Protein AF-A0A9P0G6T2-F1 (afdb_monomer_lite)

Sequence (177 aa):
MTMVDGKICNAATGTKSTSKCYICAATSKHFNKLDYKGEVNVTALVVGISVLHAKIRLFKFILHLTYKLKVKKYRGIKSKEEKDLEDQTKREIQTRLRTETGLLIDMPKSNFGNRNDGNTSRRFFENPTLAAELTGISYKLTYRLKAILEAISSGFEIDPVNYERYASETARLYVKL

Structure (mmCIF, N/CA/C/O backbone):
data_AF-A0A9P0G6T2-F1
#
_entry.id   AF-A0A9P0G6T2-F1
#
loop_
_atom_site.group_PDB
_atom_site.id
_atom_site.type_symbol
_atom_site.label_atom_id
_atom_site.label_alt_id
_atom_site.label_comp_id
_atom_site.label_asym_id
_atom_site.label_entity_id
_atom_site.label_seq_id
_atom_site.pdbx_PDB_ins_code
_atom_site.Cartn_x
_atom_site.Cartn_y
_atom_site.Cartn_z
_atom_site.occupancy
_atom_site.B_iso_or_equiv
_atom_site.auth_seq_id
_atom_site.auth_comp_id
_atom_site.auth_asym_id
_atom_site.auth_atom_id
_atom_site.pdbx_PDB_model_num
ATOM 1 N N . MET A 1 1 ? 22.622 -5.878 -7.215 1.00 52.31 1 MET A N 1
ATOM 2 C CA . MET A 1 1 ? 22.220 -6.194 -5.824 1.00 52.31 1 MET A CA 1
ATOM 3 C C . MET A 1 1 ? 20.713 -5.986 -5.731 1.00 52.31 1 MET A C 1
ATOM 5 O O . MET A 1 1 ? 20.287 -4.856 -5.573 1.00 52.31 1 MET A O 1
ATOM 9 N N . THR A 1 2 ? 19.905 -7.030 -5.917 1.00 56.22 2 THR A N 1
ATOM 10 C CA . THR A 1 2 ? 18.459 -6.905 -6.193 1.00 56.22 2 THR A CA 1
ATOM 11 C C . THR A 1 2 ? 17.608 -7.671 -5.180 1.00 56.22 2 THR A C 1
ATOM 13 O O . THR A 1 2 ? 16.824 -8.516 -5.561 1.00 56.22 2 THR A O 1
ATOM 16 N N . MET A 1 3 ? 17.772 -7.419 -3.877 1.00 64.94 3 MET A N 1
ATOM 17 C CA . MET A 1 3 ? 16.873 -7.890 -2.799 1.00 64.94 3 MET A CA 1
ATOM 18 C C . MET A 1 3 ? 17.181 -7.122 -1.508 1.00 64.94 3 MET A C 1
ATOM 20 O O . MET A 1 3 ? 17.631 -7.679 -0.510 1.00 64.94 3 MET A O 1
ATOM 24 N N . VAL A 1 4 ? 17.013 -5.803 -1.548 1.00 72.56 4 VAL A N 1
ATOM 25 C CA . VAL A 1 4 ? 17.520 -4.909 -0.501 1.00 72.56 4 VAL A CA 1
ATOM 26 C C . VAL A 1 4 ? 16.369 -4.115 0.110 1.00 72.56 4 VAL A C 1
ATOM 28 O O . VAL A 1 4 ? 1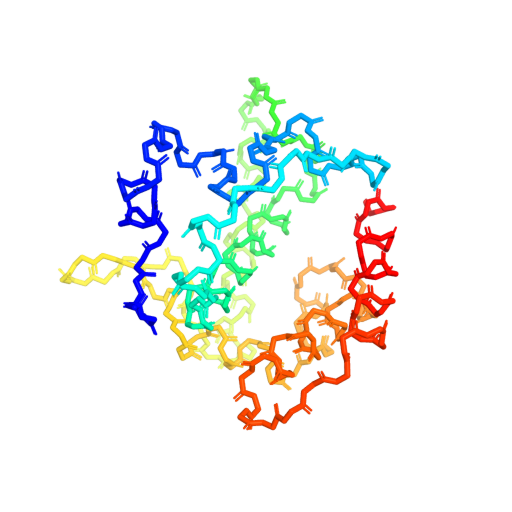5.446 -3.695 -0.592 1.00 72.56 4 VAL A O 1
ATOM 31 N N . ASP A 1 5 ? 16.362 -3.966 1.438 1.00 75.38 5 ASP A N 1
ATOM 32 C CA . ASP A 1 5 ? 15.365 -3.126 2.109 1.00 75.38 5 ASP A CA 1
ATOM 33 C C . ASP A 1 5 ? 15.577 -1.654 1.747 1.00 75.38 5 ASP A C 1
ATOM 35 O O . ASP A 1 5 ? 16.702 -1.203 1.529 1.00 75.38 5 ASP A O 1
ATOM 39 N N . GLY A 1 6 ? 14.494 -0.875 1.768 1.00 76.88 6 GLY A N 1
ATOM 40 C CA . GLY A 1 6 ? 14.536 0.555 1.480 1.00 76.88 6 GLY A CA 1
ATOM 41 C C . GLY A 1 6 ? 15.524 1.332 2.358 1.00 76.88 6 GLY A C 1
ATOM 42 O O . GLY A 1 6 ? 16.069 2.331 1.901 1.00 76.88 6 GLY A O 1
ATOM 43 N N . LYS A 1 7 ? 15.817 0.886 3.590 1.00 80.06 7 LYS A N 1
ATOM 44 C CA . LYS A 1 7 ? 16.870 1.506 4.414 1.00 80.06 7 LYS A CA 1
ATOM 45 C C . LYS A 1 7 ? 18.266 1.300 3.830 1.00 80.06 7 LYS A C 1
ATOM 47 O O . LYS A 1 7 ? 19.078 2.218 3.881 1.00 80.06 7 LYS A O 1
ATOM 52 N N . ILE A 1 8 ? 18.533 0.128 3.262 1.00 82.56 8 ILE A N 1
ATOM 53 C CA . ILE A 1 8 ? 19.810 -0.159 2.610 1.00 82.56 8 ILE A CA 1
ATOM 54 C C . ILE A 1 8 ? 19.888 0.604 1.285 1.00 82.56 8 ILE A C 1
ATOM 56 O O . ILE A 1 8 ? 20.919 1.207 1.012 1.00 82.56 8 ILE A O 1
ATOM 60 N N . CYS A 1 9 ? 18.788 0.695 0.522 1.00 83.25 9 CYS A N 1
ATOM 61 C CA . CYS A 1 9 ? 18.720 1.567 -0.659 1.00 83.25 9 CYS A CA 1
ATOM 62 C C . CYS A 1 9 ? 19.057 3.020 -0.297 1.00 83.25 9 CYS A C 1
ATOM 64 O O . CYS A 1 9 ? 19.814 3.689 -0.997 1.00 83.25 9 CYS A O 1
ATOM 66 N N . ASN A 1 10 ? 18.527 3.506 0.826 1.00 85.25 10 ASN A N 1
ATOM 67 C CA . ASN A 1 10 ? 18.797 4.854 1.306 1.00 85.25 10 ASN A CA 1
ATOM 68 C C . ASN A 1 10 ? 20.272 5.052 1.666 1.00 85.25 10 ASN A C 1
ATOM 70 O O . ASN A 1 10 ? 20.856 6.050 1.259 1.00 85.25 10 ASN A O 1
ATOM 74 N N . ALA A 1 11 ? 20.883 4.099 2.375 1.00 85.38 11 ALA A N 1
ATOM 75 C CA . ALA A 1 11 ? 22.310 4.141 2.685 1.00 85.38 11 ALA A CA 1
ATOM 76 C C . ALA A 1 11 ? 23.170 4.114 1.408 1.00 85.38 11 ALA A C 1
ATOM 78 O O . ALA A 1 11 ? 24.050 4.954 1.250 1.00 85.38 11 ALA A O 1
ATOM 79 N N . ALA A 1 12 ? 22.855 3.219 0.466 1.00 84.38 12 ALA A N 1
ATOM 80 C CA . ALA A 1 12 ? 23.578 3.061 -0.796 1.00 84.38 12 ALA A CA 1
ATOM 81 C C . ALA A 1 12 ? 23.495 4.300 -1.704 1.00 84.38 12 ALA A C 1
ATOM 83 O O . ALA A 1 12 ? 24.431 4.600 -2.434 1.00 84.38 12 ALA A O 1
ATOM 84 N N . THR A 1 13 ? 22.383 5.035 -1.648 1.00 83.62 13 THR A N 1
ATOM 85 C CA . THR A 1 13 ? 22.144 6.245 -2.459 1.00 83.62 13 THR A CA 1
ATOM 86 C C . THR A 1 13 ? 22.453 7.550 -1.720 1.00 83.62 13 THR A C 1
ATOM 88 O O . THR A 1 13 ? 22.183 8.628 -2.245 1.00 83.62 13 THR A O 1
ATOM 91 N N . GLY A 1 14 ? 22.950 7.486 -0.479 1.00 83.50 14 GLY A N 1
ATOM 92 C CA . GLY A 1 14 ? 23.169 8.669 0.362 1.00 83.50 14 GLY A CA 1
ATOM 93 C C . GLY A 1 14 ? 21.882 9.413 0.762 1.00 83.50 14 GLY A C 1
ATOM 94 O O . GLY A 1 14 ? 21.922 10.565 1.204 1.00 83.50 14 GLY A O 1
ATOM 95 N N . THR A 1 15 ? 20.714 8.779 0.628 1.00 85.75 15 THR A N 1
ATOM 96 C CA . THR A 1 15 ? 19.418 9.367 0.980 1.00 85.75 15 THR A CA 1
ATOM 97 C C . THR A 1 15 ? 19.223 9.357 2.498 1.00 85.75 15 THR A C 1
ATOM 99 O O . THR A 1 15 ? 18.821 8.361 3.090 1.00 85.75 15 THR A O 1
ATOM 102 N N . LYS A 1 16 ? 19.448 10.505 3.149 1.00 83.88 16 LYS A N 1
ATOM 103 C CA . LYS A 1 16 ? 19.387 10.635 4.622 1.00 83.88 16 LYS A CA 1
ATOM 104 C C . LYS A 1 16 ? 18.007 10.365 5.243 1.00 83.88 16 LYS A C 1
ATOM 106 O O . LYS A 1 16 ? 17.923 9.967 6.399 1.00 83.88 16 LYS A O 1
ATOM 111 N N . SER A 1 17 ? 16.914 10.612 4.515 1.00 84.00 17 SER A N 1
ATOM 112 C CA . SER A 1 17 ? 15.548 10.503 5.049 1.00 84.00 17 SER A CA 1
ATOM 113 C C . SER A 1 17 ? 14.799 9.307 4.474 1.00 84.00 17 SER A C 1
ATOM 115 O O . SER A 1 17 ? 14.663 9.175 3.263 1.00 84.00 17 SER A O 1
ATOM 117 N N . THR A 1 18 ? 14.184 8.504 5.343 1.00 82.06 18 THR A N 1
ATOM 118 C CA . THR A 1 18 ? 13.277 7.409 4.954 1.00 82.06 18 THR A CA 1
ATOM 119 C C . THR A 1 18 ? 11.944 7.880 4.372 1.00 82.06 18 THR A C 1
ATOM 121 O O . THR A 1 18 ? 11.207 7.075 3.809 1.00 82.06 18 THR A O 1
ATOM 124 N N . SER A 1 19 ? 11.635 9.175 4.492 1.00 81.31 19 SER A N 1
ATOM 125 C CA . SER A 1 19 ? 10.444 9.815 3.912 1.00 81.31 19 SER A CA 1
ATOM 126 C C . SER A 1 19 ? 10.720 10.495 2.563 1.00 81.31 19 SER A C 1
ATOM 128 O O . SER A 1 19 ? 9.840 11.173 2.023 1.00 81.31 19 SER A O 1
ATOM 130 N N . LYS A 1 20 ? 11.943 10.351 2.038 1.00 87.38 20 LYS A N 1
ATOM 131 C CA . LYS A 1 20 ? 12.365 10.811 0.715 1.00 87.38 20 LYS A CA 1
ATOM 132 C C . LYS A 1 20 ? 12.540 9.591 -0.190 1.00 87.38 20 LYS A C 1
ATOM 134 O O . LYS A 1 20 ? 13.105 8.587 0.230 1.00 87.38 20 LYS A O 1
ATOM 139 N N . CYS A 1 21 ? 12.034 9.667 -1.416 1.00 88.12 21 CYS A N 1
ATOM 140 C CA . CYS A 1 21 ? 12.246 8.629 -2.416 1.00 88.12 21 CYS A CA 1
ATOM 141 C C . CYS A 1 21 ? 13.723 8.612 -2.823 1.00 88.12 21 CYS A C 1
ATOM 143 O O . CYS A 1 21 ? 14.252 9.642 -3.238 1.00 88.12 21 CYS A O 1
ATOM 145 N N . TYR A 1 22 ? 14.375 7.455 -2.725 1.00 87.75 22 TYR A N 1
ATOM 146 C CA . TYR A 1 22 ? 15.780 7.292 -3.108 1.00 87.75 22 TYR A CA 1
ATOM 147 C C . TYR A 1 22 ? 15.999 7.258 -4.631 1.00 87.75 22 TYR A C 1
ATOM 149 O O . TYR A 1 22 ? 17.131 7.394 -5.082 1.00 87.75 22 TYR A O 1
ATOM 157 N N . ILE A 1 23 ? 14.925 7.093 -5.417 1.00 89.38 23 ILE A N 1
ATOM 158 C CA . ILE A 1 23 ? 14.974 7.079 -6.887 1.00 89.38 23 ILE A CA 1
ATOM 159 C C . ILE A 1 23 ? 14.857 8.498 -7.439 1.00 89.38 23 ILE A C 1
ATOM 161 O O . ILE A 1 23 ? 15.731 8.933 -8.169 1.00 89.38 23 ILE A O 1
ATOM 165 N N . CYS A 1 24 ? 13.794 9.228 -7.094 1.00 88.94 24 CYS A N 1
ATOM 166 C CA . CYS A 1 24 ? 13.477 10.522 -7.718 1.00 88.94 24 CYS A CA 1
ATOM 167 C C . CYS A 1 24 ? 13.595 11.724 -6.773 1.00 88.94 24 CYS A C 1
ATOM 169 O O . CYS A 1 24 ? 13.071 12.797 -7.062 1.00 88.94 24 CYS A O 1
ATOM 171 N N . ALA A 1 25 ? 14.165 11.536 -5.577 1.00 87.31 25 ALA A N 1
ATOM 172 C CA . ALA A 1 25 ? 14.284 12.558 -4.533 1.00 87.31 25 ALA A CA 1
ATOM 173 C C . ALA A 1 25 ? 12.957 13.195 -4.053 1.00 87.31 25 ALA A C 1
ATOM 175 O O . ALA A 1 25 ? 12.979 14.079 -3.188 1.00 87.31 25 ALA A O 1
ATOM 176 N N . ALA A 1 26 ? 11.806 12.724 -4.544 1.00 89.44 26 ALA A N 1
ATOM 177 C CA . ALA A 1 26 ? 10.493 13.215 -4.165 1.00 89.44 26 ALA A CA 1
ATOM 178 C C . ALA A 1 26 ? 10.247 13.035 -2.662 1.00 89.44 26 ALA A C 1
ATOM 180 O O . ALA A 1 26 ? 10.721 12.098 -2.017 1.00 89.44 26 ALA A O 1
ATOM 181 N N . THR A 1 27 ? 9.458 13.940 -2.099 1.00 89.06 27 THR A N 1
ATOM 182 C CA . THR A 1 27 ? 9.076 13.916 -0.685 1.00 89.06 27 THR A CA 1
ATOM 183 C C . THR A 1 27 ? 7.562 13.930 -0.584 1.00 89.06 27 THR A C 1
ATOM 185 O O . THR A 1 27 ? 6.864 14.206 -1.555 1.00 89.06 27 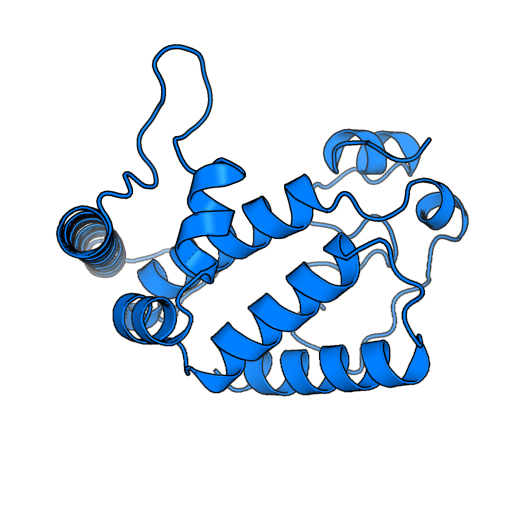THR A O 1
ATOM 188 N N . SER A 1 28 ? 7.039 13.732 0.622 1.00 85.19 28 SER A N 1
ATOM 189 C CA . SER A 1 28 ? 5.609 13.893 0.938 1.00 85.19 28 SER A CA 1
ATOM 190 C C . SER A 1 28 ? 4.910 15.147 0.374 1.00 85.19 28 SER A C 1
ATOM 192 O O . SER A 1 28 ? 3.703 15.109 0.183 1.00 85.19 28 SER A O 1
ATOM 194 N N . LYS A 1 29 ? 5.629 16.252 0.110 1.00 85.75 29 LYS A N 1
ATOM 195 C CA . LYS A 1 29 ? 5.058 17.469 -0.506 1.00 85.75 29 LYS A CA 1
ATOM 196 C C . LYS A 1 29 ? 4.792 17.312 -2.012 1.00 85.75 29 LYS A C 1
ATOM 198 O O . LYS A 1 29 ? 4.043 18.095 -2.588 1.00 85.75 29 LYS A O 1
ATOM 203 N N . HIS A 1 30 ? 5.434 16.327 -2.634 1.00 89.31 30 HIS A N 1
ATOM 204 C CA . HIS A 1 30 ? 5.418 16.062 -4.068 1.00 89.31 30 HIS A CA 1
ATOM 205 C C . HIS A 1 30 ? 4.563 14.844 -4.437 1.00 89.31 30 HIS A C 1
ATOM 207 O O . HIS A 1 30 ? 4.052 14.802 -5.542 1.00 89.31 30 HIS A O 1
ATOM 213 N N . PHE A 1 31 ? 4.357 13.877 -3.533 1.00 85.69 31 PHE A N 1
ATOM 214 C CA . PHE A 1 31 ? 3.697 12.600 -3.867 1.00 85.69 31 PHE A CA 1
ATOM 215 C C . PHE A 1 31 ? 2.263 12.723 -4.406 1.00 85.69 31 PHE A C 1
ATOM 217 O O . PHE A 1 31 ? 1.839 11.861 -5.165 1.00 85.69 31 PHE A O 1
ATOM 224 N N . ASN A 1 32 ? 1.539 13.794 -4.065 1.00 88.50 32 ASN A N 1
ATOM 225 C CA . ASN A 1 32 ? 0.192 14.044 -4.593 1.00 88.50 32 ASN A CA 1
ATOM 226 C C . ASN A 1 32 ? 0.189 14.967 -5.831 1.00 88.50 32 ASN A C 1
ATOM 228 O O . ASN A 1 32 ? -0.872 15.255 -6.375 1.00 88.50 32 ASN A O 1
ATOM 232 N N . LYS A 1 33 ? 1.357 15.452 -6.273 1.00 91.00 33 LYS A N 1
ATOM 233 C CA . LYS A 1 33 ? 1.516 16.300 -7.460 1.00 91.00 33 LYS A CA 1
ATOM 234 C C . LYS A 1 33 ? 1.932 15.424 -8.635 1.00 91.00 33 LYS A C 1
ATOM 236 O O . LYS A 1 33 ? 3.111 15.127 -8.791 1.00 91.00 33 LYS A O 1
ATOM 241 N N . LEU A 1 34 ? 0.965 15.010 -9.448 1.00 88.44 34 LEU A N 1
ATOM 242 C CA . LEU A 1 34 ? 1.211 14.065 -10.544 1.00 88.44 34 LEU A CA 1
ATOM 243 C C . LEU A 1 34 ? 2.116 14.635 -11.649 1.00 88.44 34 LEU A C 1
ATOM 245 O O . LEU A 1 34 ? 2.796 13.870 -12.323 1.00 88.44 34 LEU A O 1
ATOM 249 N N . ASP A 1 35 ? 2.182 15.961 -11.781 1.00 87.00 35 ASP A N 1
ATOM 250 C CA . ASP A 1 35 ? 3.051 16.636 -12.755 1.00 87.00 35 ASP A CA 1
ATOM 251 C C . ASP A 1 35 ? 4.501 16.785 -12.265 1.00 87.00 35 ASP A C 1
ATOM 253 O O . ASP A 1 35 ? 5.383 17.196 -13.020 1.00 87.00 35 ASP A O 1
ATOM 257 N N . TYR A 1 36 ? 4.779 16.464 -10.996 1.00 87.75 36 TYR A N 1
ATOM 258 C CA . TYR A 1 36 ? 6.128 16.554 -10.453 1.00 87.75 36 TYR A CA 1
ATOM 259 C C . TYR A 1 36 ? 7.003 15.418 -10.988 1.00 87.75 36 TYR A C 1
ATOM 261 O O . TYR A 1 36 ? 6.836 14.254 -10.622 1.00 87.75 36 TYR A O 1
ATOM 269 N N . LYS A 1 37 ? 8.003 15.781 -11.792 1.00 82.06 37 LYS A N 1
ATOM 270 C CA . LYS A 1 37 ? 9.050 14.874 -12.267 1.00 82.06 37 LYS A CA 1
ATOM 271 C C . LYS A 1 37 ? 10.357 15.207 -11.555 1.00 82.06 37 LYS A C 1
ATOM 273 O O . LYS A 1 37 ? 11.040 16.162 -11.907 1.00 82.06 37 LYS A O 1
ATOM 278 N N . GLY A 1 38 ? 10.660 14.449 -10.506 1.00 80.62 38 GLY A N 1
ATOM 279 C CA . GLY A 1 38 ? 11.956 14.533 -9.836 1.00 80.62 38 GLY A CA 1
ATOM 280 C C . GLY A 1 38 ? 13.060 13.919 -10.695 1.00 80.62 38 GLY A C 1
ATOM 281 O O . GLY A 1 38 ? 12.802 12.995 -11.467 1.00 80.62 38 GLY A O 1
ATOM 282 N N . GLU A 1 39 ? 14.284 14.416 -10.544 1.00 87.00 39 GLU A N 1
ATOM 283 C CA . GLU A 1 39 ? 15.454 13.858 -11.220 1.00 87.00 39 GLU A CA 1
ATOM 284 C C . GLU A 1 39 ? 15.705 12.419 -10.752 1.00 87.00 39 GLU A C 1
ATOM 286 O O . GLU A 1 39 ? 15.747 12.139 -9.549 1.00 87.00 39 GLU A O 1
ATOM 291 N N . VAL A 1 40 ? 15.829 11.498 -11.709 1.00 88.62 40 VAL A N 1
ATOM 292 C CA . VAL A 1 40 ? 16.020 10.074 -11.431 1.00 88.62 40 VAL A CA 1
ATOM 293 C C . VAL A 1 40 ? 17.496 9.796 -11.182 1.00 88.62 40 VAL A C 1
ATOM 295 O O . VAL A 1 40 ? 18.334 9.957 -12.065 1.00 88.62 40 VAL A O 1
ATOM 298 N N . ASN A 1 41 ? 17.812 9.293 -9.994 1.00 87.38 41 ASN A N 1
ATOM 299 C CA . ASN A 1 41 ? 19.124 8.758 -9.690 1.00 87.38 41 ASN A CA 1
ATOM 300 C C . ASN A 1 41 ? 19.301 7.399 -10.384 1.00 87.38 41 ASN A C 1
ATOM 302 O O . ASN A 1 41 ? 18.827 6.371 -9.899 1.00 87.38 41 ASN A O 1
ATOM 306 N N . VAL A 1 42 ? 20.021 7.387 -11.505 1.00 86.44 42 VAL A N 1
ATOM 307 C CA . VAL A 1 42 ? 20.270 6.181 -12.312 1.00 86.44 42 VAL A CA 1
ATOM 308 C C . VAL A 1 42 ? 20.972 5.082 -11.503 1.00 86.44 42 VAL A C 1
ATOM 310 O O . VAL A 1 42 ? 20.665 3.903 -11.668 1.00 86.44 42 VAL A O 1
ATOM 313 N N . THR A 1 43 ? 21.840 5.447 -10.552 1.00 84.12 43 THR A N 1
ATOM 314 C CA . THR A 1 43 ? 22.531 4.466 -9.691 1.00 84.12 43 THR A CA 1
ATOM 315 C C . THR A 1 43 ? 21.561 3.699 -8.787 1.00 84.12 43 THR A C 1
ATOM 317 O O . THR A 1 43 ? 21.789 2.532 -8.472 1.00 84.12 43 THR A O 1
ATOM 320 N N . ALA A 1 44 ? 20.430 4.315 -8.428 1.00 83.94 44 ALA A N 1
ATOM 321 C CA . ALA A 1 44 ? 19.393 3.687 -7.619 1.00 83.94 44 ALA A CA 1
ATOM 322 C C . ALA A 1 44 ? 18.622 2.592 -8.374 1.00 83.94 44 ALA A C 1
ATOM 324 O O . ALA A 1 44 ? 18.060 1.696 -7.740 1.00 83.94 44 ALA A O 1
ATOM 325 N N . LEU A 1 45 ? 18.595 2.638 -9.711 1.00 84.75 45 LEU A N 1
ATOM 326 C CA . LEU A 1 45 ? 17.848 1.682 -10.535 1.00 84.75 45 LEU A CA 1
ATOM 327 C C . LEU A 1 45 ? 18.443 0.267 -10.466 1.00 84.75 45 LEU A C 1
ATOM 329 O O . LEU A 1 45 ? 17.701 -0.710 -10.534 1.00 84.75 45 LEU A O 1
ATOM 333 N N . VAL A 1 46 ? 19.753 0.150 -10.219 1.00 84.12 46 VAL A N 1
ATOM 334 C CA . VAL A 1 46 ? 20.480 -1.131 -10.075 1.00 84.12 46 VAL A CA 1
ATOM 335 C C . VAL A 1 46 ? 19.973 -1.967 -8.891 1.00 84.12 46 VAL A C 1
ATOM 337 O O . VAL A 1 46 ? 20.154 -3.187 -8.848 1.00 84.12 46 VAL A O 1
ATOM 340 N N . VAL A 1 47 ? 19.335 -1.318 -7.915 1.00 79.19 47 VAL A N 1
ATOM 341 C CA . VAL A 1 47 ? 18.814 -1.971 -6.709 1.00 79.19 47 VAL A CA 1
ATOM 342 C C . VAL A 1 47 ? 17.470 -2.668 -6.969 1.00 79.19 47 VAL A C 1
ATOM 344 O O . VAL A 1 47 ? 17.115 -3.622 -6.273 1.00 79.19 47 VAL A O 1
ATOM 347 N N . GLY A 1 48 ? 16.742 -2.235 -8.003 1.00 80.38 48 GLY A N 1
ATOM 348 C CA . GLY A 1 48 ? 15.431 -2.768 -8.364 1.00 80.38 48 GLY A CA 1
ATOM 349 C C . GLY A 1 48 ? 14.335 -2.491 -7.326 1.00 80.38 48 GLY A C 1
ATOM 350 O O . GLY A 1 48 ? 14.509 -1.742 -6.360 1.00 80.38 48 GLY A O 1
ATOM 351 N N . ILE A 1 49 ? 13.166 -3.102 -7.540 1.00 82.12 49 ILE A N 1
ATOM 352 C CA . ILE A 1 49 ? 12.005 -2.999 -6.646 1.00 82.12 49 ILE A CA 1
ATOM 353 C C . ILE A 1 49 ? 11.922 -4.258 -5.781 1.00 82.12 49 ILE A C 1
ATOM 355 O O . ILE A 1 49 ? 11.789 -5.371 -6.283 1.00 82.12 49 ILE A O 1
ATOM 359 N N . SER A 1 50 ? 11.916 -4.087 -4.458 1.00 86.12 50 SER A N 1
ATOM 360 C CA . SER A 1 50 ? 11.613 -5.188 -3.542 1.00 86.12 50 SER A CA 1
ATOM 361 C C . SER A 1 50 ? 10.105 -5.457 -3.519 1.00 86.12 50 SER A C 1
ATOM 363 O O . SER A 1 50 ? 9.349 -4.758 -2.841 1.00 86.12 50 SER A O 1
ATOM 365 N N . VAL A 1 51 ? 9.667 -6.497 -4.236 1.00 86.12 51 VAL A N 1
ATOM 366 C CA . VAL A 1 51 ? 8.255 -6.919 -4.321 1.00 86.12 51 VAL A CA 1
ATOM 367 C C . VAL A 1 51 ? 7.655 -7.174 -2.935 1.00 86.12 51 VAL A C 1
ATOM 369 O O . VAL A 1 51 ? 6.543 -6.731 -2.646 1.00 86.12 51 VAL A O 1
ATOM 372 N N . LEU A 1 52 ? 8.402 -7.839 -2.047 1.00 85.62 52 LEU A N 1
ATOM 373 C CA . LEU A 1 52 ? 7.965 -8.110 -0.675 1.00 85.62 52 LEU A CA 1
ATOM 374 C C . LEU A 1 52 ? 7.669 -6.811 0.084 1.00 85.62 52 LEU A C 1
ATOM 376 O O . LEU A 1 52 ? 6.589 -6.650 0.660 1.00 85.62 52 LEU A O 1
ATOM 380 N N . HIS A 1 53 ? 8.608 -5.861 0.063 1.00 84.00 53 HIS A N 1
ATOM 381 C CA . HIS A 1 53 ? 8.424 -4.588 0.747 1.00 84.00 53 HIS A CA 1
ATOM 382 C C . HIS A 1 53 ? 7.351 -3.725 0.084 1.00 84.00 53 HIS A C 1
ATOM 384 O O . HIS A 1 53 ? 6.636 -3.034 0.806 1.00 84.00 53 HIS A O 1
ATOM 390 N N . ALA A 1 54 ? 7.185 -3.786 -1.240 1.00 88.25 54 ALA A N 1
ATOM 391 C CA . ALA A 1 54 ? 6.104 -3.096 -1.940 1.00 88.25 54 ALA A CA 1
ATOM 392 C C . ALA A 1 54 ? 4.729 -3.568 -1.435 1.00 88.25 54 ALA A C 1
ATOM 394 O O . ALA A 1 54 ? 3.916 -2.743 -1.017 1.00 88.25 54 ALA A O 1
ATOM 395 N N . LYS A 1 55 ? 4.508 -4.890 -1.359 1.00 88.75 55 LYS A N 1
ATOM 396 C CA . LYS A 1 55 ? 3.258 -5.487 -0.850 1.00 88.75 55 LYS A CA 1
ATOM 397 C C . LYS A 1 55 ? 2.986 -5.107 0.610 1.00 88.75 55 LYS A C 1
ATOM 399 O O . LYS A 1 55 ? 1.902 -4.621 0.941 1.00 88.75 55 LYS A O 1
ATOM 404 N N . ILE A 1 56 ? 3.984 -5.257 1.486 1.00 88.94 56 ILE A N 1
ATOM 405 C CA . ILE A 1 56 ? 3.848 -4.939 2.918 1.00 88.94 56 ILE A CA 1
ATOM 406 C C . ILE A 1 56 ? 3.603 -3.441 3.139 1.00 88.94 56 ILE A C 1
ATOM 408 O O . ILE A 1 56 ? 2.749 -3.067 3.945 1.00 88.94 56 ILE A O 1
ATOM 412 N N . ARG A 1 57 ? 4.345 -2.566 2.447 1.00 89.06 57 ARG A N 1
ATOM 413 C CA . ARG A 1 57 ? 4.207 -1.111 2.607 1.00 89.06 57 ARG A CA 1
ATOM 414 C C . ARG A 1 57 ? 2.876 -0.612 2.065 1.00 89.06 57 ARG A C 1
ATOM 416 O O . ARG A 1 57 ? 2.265 0.217 2.731 1.00 89.06 57 ARG A O 1
ATOM 423 N N . LEU A 1 58 ? 2.407 -1.137 0.932 1.00 90.56 58 LEU A N 1
ATOM 424 C CA . LEU A 1 58 ? 1.097 -0.776 0.396 1.00 90.56 58 LEU A CA 1
ATOM 425 C C . LEU A 1 58 ? -0.031 -1.210 1.334 1.00 90.56 58 LEU A C 1
ATOM 427 O O . LEU A 1 58 ? -0.927 -0.425 1.621 1.00 90.56 58 LEU A O 1
ATOM 431 N N . PHE A 1 59 ? 0.052 -2.426 1.875 1.00 91.00 59 PHE A N 1
ATOM 432 C CA . PHE A 1 59 ? -0.913 -2.909 2.858 1.00 91.00 59 PHE A CA 1
ATOM 433 C C . PHE A 1 59 ? -0.961 -2.016 4.108 1.00 91.00 59 PHE A C 1
ATOM 435 O O . PHE A 1 59 ? -2.026 -1.541 4.497 1.00 91.00 59 PHE A O 1
ATOM 442 N N . LYS A 1 60 ? 0.202 -1.705 4.697 1.00 90.75 60 LYS A N 1
ATOM 443 C CA . LYS A 1 60 ? 0.298 -0.781 5.842 1.00 90.75 60 LYS A CA 1
ATOM 444 C C . LYS A 1 60 ? -0.243 0.609 5.510 1.00 90.75 60 LYS A C 1
ATOM 446 O O . LYS A 1 60 ? -0.894 1.228 6.345 1.00 90.75 60 LYS A O 1
ATOM 451 N N . PHE A 1 61 ? 0.035 1.097 4.305 1.00 90.31 61 PHE A N 1
ATOM 452 C CA . PHE A 1 61 ? -0.462 2.381 3.834 1.00 90.31 61 PHE A CA 1
ATOM 453 C C . PHE A 1 61 ? -1.994 2.407 3.773 1.00 90.31 61 PHE A C 1
ATOM 455 O O . PHE A 1 61 ? -2.589 3.328 4.325 1.00 90.31 61 PHE A O 1
ATOM 462 N N . ILE A 1 62 ? -2.619 1.387 3.180 1.00 91.06 62 ILE A N 1
ATOM 463 C CA . ILE A 1 62 ? -4.080 1.268 3.095 1.00 91.06 62 ILE A CA 1
ATOM 464 C C . ILE A 1 62 ? -4.714 1.248 4.487 1.00 91.06 62 ILE A C 1
ATOM 466 O O . ILE A 1 62 ? -5.623 2.029 4.742 1.00 91.06 62 ILE A O 1
ATOM 470 N N . LEU A 1 63 ? -4.188 0.440 5.414 1.00 90.81 63 LEU A N 1
ATOM 471 C CA . LEU A 1 63 ? -4.686 0.407 6.793 1.00 90.81 63 LEU A CA 1
ATOM 472 C C . LEU A 1 63 ? -4.617 1.790 7.453 1.00 90.81 63 LEU A C 1
ATOM 474 O O . LEU A 1 63 ? -5.603 2.286 7.991 1.00 90.81 63 LEU A O 1
ATOM 478 N N . HIS A 1 64 ? -3.464 2.455 7.356 1.00 89.12 64 HIS A N 1
ATOM 479 C CA . HIS A 1 64 ? -3.284 3.791 7.921 1.00 89.12 64 HIS A CA 1
ATOM 480 C C . HIS A 1 64 ? -4.159 4.856 7.256 1.00 89.12 64 HIS A C 1
ATOM 482 O O . HIS A 1 64 ? -4.502 5.838 7.916 1.00 89.12 64 HIS A O 1
ATOM 488 N N . LEU A 1 65 ? -4.470 4.704 5.967 1.00 89.44 65 LEU A N 1
ATOM 489 C CA . LEU A 1 65 ? -5.409 5.567 5.263 1.00 89.44 65 LEU A CA 1
ATOM 490 C C . LEU A 1 65 ? -6.812 5.357 5.833 1.00 89.44 65 LEU A C 1
ATOM 492 O O . LEU A 1 65 ? -7.409 6.323 6.296 1.00 89.44 65 LEU A O 1
ATOM 496 N N . THR A 1 66 ? -7.278 4.107 5.900 1.00 89.81 66 THR A N 1
ATOM 497 C CA . THR A 1 66 ? -8.591 3.731 6.441 1.00 89.81 66 THR A CA 1
ATOM 498 C C . THR A 1 66 ? -8.821 4.267 7.847 1.00 89.81 66 THR A C 1
ATOM 500 O O . THR A 1 66 ? -9.850 4.892 8.095 1.00 89.81 66 THR A O 1
ATOM 503 N N . TYR A 1 67 ? -7.853 4.116 8.757 1.00 90.38 67 TYR A N 1
ATOM 504 C CA . TYR A 1 67 ? -7.994 4.616 10.132 1.00 90.38 67 TYR A CA 1
ATOM 505 C C . TYR A 1 67 ? -8.198 6.137 10.188 1.00 90.38 67 TYR A C 1
ATOM 507 O O . TYR A 1 67 ? -8.835 6.657 11.100 1.00 90.38 67 TYR A O 1
ATOM 515 N N . LYS A 1 68 ? -7.680 6.857 9.188 1.00 88.81 68 LYS A N 1
ATOM 516 C CA . LYS A 1 68 ? -7.727 8.320 9.101 1.00 88.81 68 LYS A CA 1
ATOM 517 C C . LYS A 1 68 ? -8.827 8.839 8.182 1.00 88.81 68 LYS A C 1
ATOM 519 O O . LYS A 1 68 ? -9.012 10.053 8.147 1.00 88.81 68 LYS A O 1
ATOM 524 N N . LEU A 1 69 ? -9.569 7.981 7.474 1.00 84.44 69 LEU A N 1
ATOM 525 C CA . LEU A 1 69 ? -10.613 8.417 6.536 1.00 84.44 69 LEU A CA 1
ATOM 526 C C . LEU A 1 69 ? -11.692 9.257 7.227 1.00 84.44 69 LEU A C 1
ATOM 528 O O . LEU A 1 69 ? -12.121 10.263 6.669 1.00 84.44 69 LEU A O 1
ATOM 532 N N . LYS A 1 70 ? -12.085 8.894 8.458 1.00 83.38 70 LYS A N 1
ATOM 533 C CA . LYS A 1 70 ? -13.077 9.658 9.236 1.00 83.38 70 LYS A CA 1
ATOM 534 C C . LYS A 1 70 ? -12.527 11.007 9.732 1.00 83.38 70 LYS A C 1
ATOM 536 O O . LYS A 1 70 ? -13.273 11.973 9.812 1.00 83.38 70 LYS A O 1
ATOM 541 N N . VAL A 1 71 ? -11.223 11.092 10.009 1.00 84.62 71 VAL A N 1
ATOM 542 C CA . VAL A 1 71 ? -10.554 12.303 10.530 1.00 84.62 71 VAL A CA 1
ATOM 543 C C . VAL A 1 71 ? -10.143 13.267 9.406 1.00 84.62 71 VAL A C 1
ATOM 545 O O . VAL A 1 71 ? -10.051 14.472 9.619 1.00 84.62 71 VAL A O 1
ATOM 548 N N . LYS A 1 72 ? -9.849 12.751 8.203 1.00 81.88 72 LYS A N 1
ATOM 549 C CA . LYS A 1 72 ? -9.380 13.502 7.017 1.00 81.88 72 LYS A CA 1
ATOM 550 C C . LYS A 1 72 ? -8.143 14.389 7.254 1.00 81.88 72 LYS A C 1
ATOM 552 O O . LYS A 1 72 ? -7.847 15.277 6.458 1.00 81.88 72 LYS A O 1
ATOM 557 N N . LYS A 1 73 ? -7.364 14.122 8.312 1.00 77.75 73 LYS A N 1
ATOM 558 C CA . LYS A 1 73 ? -6.100 14.815 8.620 1.00 77.75 73 LYS A CA 1
ATOM 559 C C . LYS A 1 73 ? -4.917 13.853 8.607 1.00 77.75 73 LYS A C 1
ATOM 561 O O . LYS A 1 73 ? -4.814 12.935 9.424 1.00 77.75 73 LYS A O 1
ATOM 566 N N . TYR A 1 74 ? -3.980 14.110 7.695 1.00 67.44 74 TYR A N 1
ATOM 567 C CA . TYR A 1 74 ? -2.716 13.374 7.606 1.00 67.44 74 TYR A CA 1
ATOM 568 C C . TYR A 1 74 ? -1.593 14.017 8.438 1.00 67.44 74 TYR A C 1
ATOM 570 O O . TYR A 1 74 ? -0.830 13.307 9.092 1.00 67.44 74 TYR A O 1
ATOM 578 N N . ARG A 1 75 ? -1.499 15.357 8.435 1.00 61.84 75 ARG A N 1
ATOM 579 C CA . ARG A 1 75 ? -0.509 16.160 9.176 1.00 61.84 75 ARG A CA 1
ATOM 580 C C . ARG A 1 75 ? -1.205 17.241 9.992 1.00 61.84 75 ARG A C 1
ATOM 582 O O . ARG A 1 75 ? -2.088 17.909 9.470 1.00 61.84 75 ARG A O 1
ATOM 589 N N . GLY A 1 76 ? -0.774 17.418 11.237 1.00 65.94 76 GLY A N 1
ATOM 590 C CA . GLY A 1 76 ? -1.304 18.424 12.157 1.00 65.94 76 GLY A CA 1
ATOM 591 C C . GLY A 1 76 ? -1.448 17.879 13.573 1.00 65.94 76 GLY A C 1
ATOM 592 O O . GLY A 1 76 ? -1.424 16.664 13.784 1.00 65.94 76 GLY A O 1
ATOM 593 N N . ILE A 1 77 ? -1.583 18.784 14.541 1.00 73.94 77 ILE A N 1
ATOM 594 C CA . ILE A 1 77 ? -1.969 18.425 15.906 1.00 73.94 77 ILE A CA 1
ATOM 595 C C . ILE A 1 77 ? -3.417 17.942 15.838 1.00 73.94 77 ILE A C 1
ATOM 597 O O . ILE A 1 77 ? -4.302 18.692 15.431 1.00 73.94 77 ILE A O 1
ATOM 601 N N . LYS A 1 78 ? -3.630 16.672 16.179 1.00 80.50 78 LYS A N 1
ATOM 602 C CA . LYS A 1 78 ? -4.967 16.094 16.307 1.00 80.50 78 LYS A CA 1
ATOM 603 C C . LYS A 1 78 ? -5.538 16.446 17.670 1.00 80.50 78 LYS A C 1
ATOM 605 O O . LYS A 1 78 ? -4.805 16.349 18.664 1.00 80.50 78 LYS A O 1
ATOM 610 N N . SER A 1 79 ? -6.816 16.809 17.712 1.00 87.06 79 SER A N 1
ATOM 611 C CA . SER A 1 79 ? -7.539 16.936 18.977 1.00 87.06 79 SER A CA 1
ATOM 612 C C . SER A 1 79 ? -7.627 15.575 19.678 1.00 87.06 79 SER A C 1
ATOM 614 O O . SER A 1 79 ? -7.276 14.535 19.107 1.00 87.06 79 SER A O 1
ATOM 616 N N . LYS A 1 80 ? -8.053 15.566 20.942 1.00 90.12 80 LYS A N 1
ATOM 617 C CA . LYS A 1 80 ? -8.233 14.310 21.675 1.00 90.12 80 LYS A CA 1
ATOM 618 C C . LYS A 1 80 ? -9.323 13.458 21.018 1.00 90.12 80 LYS A C 1
ATOM 620 O O . LYS A 1 80 ? -9.091 12.285 20.758 1.00 90.12 80 LYS A O 1
ATOM 625 N N . GLU A 1 81 ? -10.422 14.089 20.618 1.00 89.50 81 GLU A N 1
ATOM 626 C CA . GLU A 1 81 ? -11.552 13.449 19.939 1.00 89.50 81 GLU A CA 1
ATOM 627 C C . GLU A 1 81 ? -11.131 12.829 18.598 1.00 89.50 81 GLU A C 1
ATOM 629 O O . GLU A 1 81 ? -11.530 11.717 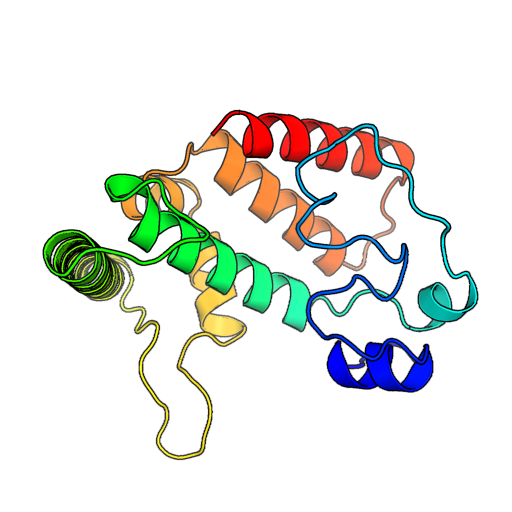18.269 1.00 89.50 81 GLU A O 1
ATOM 634 N N . GLU A 1 82 ? -10.278 13.512 17.829 1.00 89.56 82 GLU A N 1
ATOM 635 C CA . GLU A 1 82 ? -9.770 12.996 16.552 1.00 89.56 82 GLU A CA 1
ATOM 636 C C . GLU A 1 82 ? -8.867 11.770 16.726 1.00 89.56 82 GLU A C 1
ATOM 638 O O . GLU A 1 82 ? -8.881 10.869 15.884 1.00 89.56 82 GLU A O 1
ATOM 643 N N . LYS A 1 83 ? -8.071 11.730 17.803 1.00 88.06 83 LYS A N 1
ATOM 644 C CA . LYS A 1 83 ? -7.245 10.561 18.140 1.00 88.06 83 LYS A CA 1
ATOM 645 C C . LYS A 1 83 ? -8.115 9.395 18.592 1.00 88.06 83 LYS A C 1
ATOM 647 O O . LYS A 1 83 ? -7.934 8.289 18.093 1.00 88.06 83 LYS A O 1
ATOM 652 N N . ASP A 1 84 ? -9.084 9.664 19.462 1.00 91.00 84 ASP A N 1
ATOM 653 C CA . ASP A 1 84 ? -10.014 8.652 19.960 1.00 91.00 84 ASP A CA 1
ATOM 654 C C . ASP A 1 84 ? -10.835 8.050 18.801 1.00 91.00 84 ASP A C 1
ATOM 656 O O . ASP A 1 84 ? -11.013 6.833 18.731 1.00 91.00 84 ASP A O 1
ATOM 660 N N . LEU A 1 85 ? -11.245 8.869 17.824 1.00 90.75 85 LEU A N 1
ATOM 661 C CA . LEU A 1 85 ? -11.952 8.417 16.621 1.00 90.75 85 LEU A CA 1
ATOM 662 C C . LEU A 1 85 ? -11.078 7.545 15.701 1.00 90.75 85 LEU A C 1
ATOM 664 O O . LEU A 1 85 ? -11.562 6.552 15.144 1.00 90.75 85 LEU A O 1
ATOM 668 N N . GLU A 1 86 ? -9.799 7.891 15.525 1.00 90.81 86 GLU A N 1
ATOM 669 C CA . GLU A 1 86 ? -8.837 7.067 14.776 1.00 90.81 86 GLU A CA 1
ATOM 670 C C . GLU A 1 86 ? -8.607 5.719 15.471 1.00 90.81 86 GLU A C 1
ATOM 672 O O . GLU A 1 86 ? -8.648 4.678 14.813 1.00 90.81 86 GLU A O 1
ATOM 677 N N . ASP A 1 87 ? -8.433 5.717 16.795 1.00 90.88 87 ASP A N 1
ATOM 678 C CA . ASP A 1 87 ? -8.229 4.500 17.582 1.00 90.88 87 ASP A CA 1
ATOM 679 C C . ASP A 1 87 ? -9.478 3.609 17.601 1.00 90.88 87 ASP A C 1
ATOM 681 O O . ASP A 1 87 ? -9.367 2.384 17.481 1.00 90.88 87 ASP A O 1
ATOM 685 N N . GLN A 1 88 ? -10.672 4.200 17.687 1.00 92.75 88 GLN A N 1
ATOM 686 C CA . GLN A 1 88 ? -11.934 3.472 17.571 1.00 92.75 88 GLN A CA 1
ATOM 687 C C . GLN A 1 88 ? -12.072 2.836 16.184 1.00 92.75 88 GLN A C 1
ATOM 689 O O . GLN A 1 88 ? -12.346 1.640 16.083 1.00 92.75 88 GLN A O 1
ATOM 694 N N . THR A 1 89 ? -11.810 3.602 15.120 1.00 91.50 89 THR A N 1
ATOM 695 C CA . THR A 1 89 ? -11.858 3.101 13.737 1.00 91.50 89 THR A CA 1
ATOM 696 C C . THR A 1 89 ? -10.841 1.983 13.531 1.00 91.50 89 THR A C 1
ATOM 698 O O . THR A 1 89 ? -11.151 0.956 12.933 1.00 91.50 89 THR A O 1
ATOM 701 N N . LYS A 1 90 ? -9.631 2.123 14.078 1.00 92.06 90 LYS A N 1
ATOM 702 C CA . LYS A 1 90 ? -8.617 1.069 14.034 1.00 92.06 90 LYS A CA 1
ATOM 703 C C . LYS A 1 90 ? -9.112 -0.217 14.696 1.00 92.06 90 LYS A C 1
ATOM 705 O O . LYS A 1 90 ? -9.008 -1.278 14.086 1.00 92.06 90 LYS A O 1
ATOM 710 N N . ARG A 1 91 ? -9.676 -0.144 15.907 1.00 92.31 91 ARG A N 1
ATOM 711 C CA . ARG A 1 91 ? -10.208 -1.320 16.625 1.00 92.31 91 ARG A CA 1
ATOM 712 C C . ARG A 1 91 ? -11.364 -1.981 15.877 1.00 92.31 91 ARG A C 1
ATOM 714 O O . ARG A 1 91 ? -11.417 -3.209 15.810 1.00 92.31 91 ARG A O 1
ATOM 721 N N . GLU A 1 92 ? -12.254 -1.181 15.296 1.00 92.69 92 GLU A N 1
ATOM 722 C CA . GLU A 1 92 ? -13.370 -1.645 14.468 1.00 92.69 92 GLU A CA 1
ATOM 723 C C . GLU A 1 92 ? -12.853 -2.460 13.272 1.00 92.69 92 GLU A C 1
ATOM 725 O O . GLU A 1 92 ? -13.209 -3.627 13.109 1.00 92.69 92 GLU A O 1
ATOM 730 N N . ILE A 1 93 ? -11.920 -1.895 12.501 1.00 91.25 93 ILE A N 1
ATOM 731 C CA . ILE A 1 93 ? -11.327 -2.552 11.329 1.00 91.25 93 ILE A CA 1
ATOM 732 C C . ILE A 1 93 ? -10.531 -3.804 11.705 1.00 91.25 93 ILE A C 1
ATOM 734 O O . ILE A 1 93 ? -10.655 -4.830 11.038 1.00 91.25 93 ILE A O 1
ATOM 738 N N . GLN A 1 94 ? -9.743 -3.761 12.784 1.00 91.00 94 GLN A N 1
ATOM 739 C CA . GLN A 1 94 ? -9.022 -4.936 13.286 1.00 91.00 94 GLN A CA 1
ATOM 740 C C . GLN A 1 94 ? -9.980 -6.073 13.665 1.00 91.00 94 GLN A C 1
ATOM 742 O O . GLN A 1 94 ? -9.697 -7.237 13.378 1.00 91.00 94 GLN A O 1
ATOM 747 N N . THR A 1 95 ? -11.110 -5.736 14.291 1.00 92.31 95 THR A N 1
ATOM 748 C CA . THR A 1 95 ? -12.132 -6.710 14.691 1.00 92.31 95 THR A CA 1
ATOM 749 C C . THR A 1 95 ? -12.805 -7.313 13.467 1.00 92.31 95 THR A C 1
ATOM 751 O O . THR A 1 95 ? -12.853 -8.535 13.35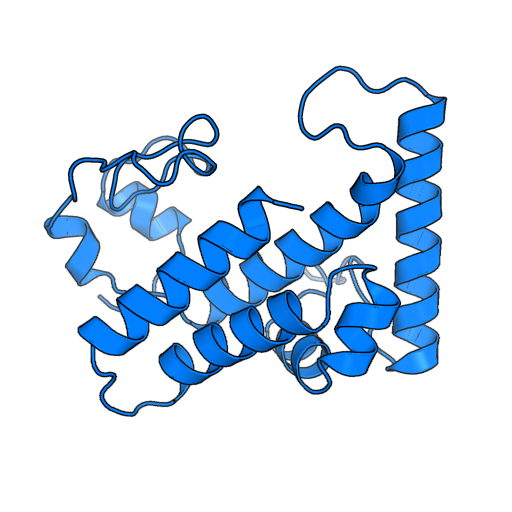0 1.00 92.31 95 THR A O 1
ATOM 754 N N . ARG A 1 96 ? -13.242 -6.482 12.513 1.00 91.88 96 ARG A N 1
ATOM 755 C CA . ARG A 1 96 ? -13.864 -6.954 11.269 1.00 91.88 96 ARG A CA 1
ATOM 756 C C . ARG A 1 96 ? -12.930 -7.841 10.453 1.00 91.88 96 ARG A C 1
ATOM 758 O O . ARG A 1 96 ? -13.316 -8.941 10.079 1.00 91.88 96 ARG A O 1
ATOM 765 N N . LEU A 1 97 ? -11.671 -7.436 10.265 1.00 89.06 97 LEU A N 1
ATOM 766 C CA . LEU A 1 97 ? -10.674 -8.258 9.569 1.00 89.06 97 LEU A CA 1
ATOM 767 C C . LEU A 1 97 ? -10.473 -9.613 10.249 1.00 89.06 97 LEU A C 1
ATOM 769 O O . LEU A 1 97 ? -10.417 -10.639 9.568 1.00 89.06 97 LEU A O 1
ATOM 773 N N . ARG A 1 98 ? -10.409 -9.642 11.582 1.00 90.75 98 ARG A N 1
ATOM 774 C CA . ARG A 1 98 ? -10.295 -10.895 12.330 1.00 90.75 98 ARG A CA 1
ATOM 775 C C . ARG A 1 98 ? -11.521 -11.786 12.139 1.00 90.75 98 ARG A C 1
ATOM 777 O O . ARG A 1 98 ? -11.340 -12.979 11.923 1.00 90.75 98 ARG A O 1
ATOM 784 N N . THR A 1 99 ? -12.729 -11.237 12.217 1.00 91.12 99 THR A N 1
ATOM 785 C CA . THR A 1 99 ? -13.973 -12.013 12.112 1.00 91.12 99 THR A CA 1
ATOM 786 C C . THR A 1 99 ? -14.220 -12.515 10.690 1.00 91.12 99 THR A C 1
ATOM 788 O O . THR A 1 99 ? -14.541 -13.682 10.506 1.00 91.12 99 THR A O 1
ATOM 791 N N . GLU A 1 100 ? -14.026 -11.663 9.683 1.00 88.50 100 GLU A N 1
ATOM 792 C CA . GLU A 1 100 ? -14.377 -11.964 8.289 1.00 88.50 100 GLU A CA 1
ATOM 793 C C . GLU A 1 100 ? -13.280 -12.760 7.556 1.00 88.50 100 GLU A C 1
ATOM 795 O O . GLU A 1 100 ? -13.574 -13.525 6.643 1.00 88.50 100 GLU A O 1
ATOM 800 N N . THR A 1 101 ? -12.004 -12.615 7.945 1.00 86.56 101 THR A N 1
ATOM 801 C CA . THR A 1 101 ? -10.871 -13.257 7.235 1.00 86.56 101 THR A CA 1
ATOM 802 C C . THR A 1 101 ? -9.960 -14.109 8.123 1.00 86.56 101 THR A C 1
ATOM 804 O O . THR A 1 101 ? -9.059 -14.798 7.626 1.00 86.56 101 THR A O 1
ATOM 807 N N . GLY A 1 102 ? -10.132 -14.049 9.446 1.00 87.56 102 GLY A N 1
ATOM 808 C CA . GLY A 1 102 ? -9.206 -14.651 10.410 1.00 87.56 102 GLY A CA 1
ATOM 809 C C . GLY A 1 102 ? -7.861 -13.923 10.518 1.00 87.56 102 GLY A C 1
ATOM 810 O O . GLY A 1 102 ? -6.958 -14.409 11.202 1.00 87.56 102 GLY A O 1
ATOM 811 N N . LEU A 1 103 ? -7.678 -12.786 9.833 1.00 88.06 103 LEU A N 1
ATOM 812 C CA . LEU A 1 103 ? -6.409 -12.064 9.818 1.00 88.06 103 LEU A CA 1
ATOM 813 C C . LEU A 1 103 ? -6.245 -11.200 11.065 1.00 88.06 103 LEU A C 1
ATOM 815 O O . LEU A 1 103 ? -7.115 -10.427 11.455 1.00 88.06 103 LEU A O 1
ATOM 819 N N . LEU A 1 104 ? -5.067 -11.304 11.666 1.00 86.25 104 LEU A N 1
ATOM 820 C CA . LEU A 1 104 ? -4.673 -10.525 12.826 1.00 86.25 104 LEU A CA 1
ATOM 821 C C . LEU A 1 104 ? -3.713 -9.425 12.379 1.00 86.25 104 LEU A C 1
ATOM 823 O O . LEU A 1 104 ? -2.575 -9.713 12.019 1.00 86.25 104 LEU A O 1
ATOM 827 N N . ILE A 1 105 ? -4.161 -8.174 12.421 1.00 85.56 105 ILE A N 1
ATOM 828 C CA . ILE A 1 105 ? -3.424 -7.020 11.891 1.00 85.56 105 ILE A CA 1
ATOM 829 C C . ILE A 1 105 ? -2.985 -6.057 13.000 1.00 85.56 105 ILE A C 1
ATOM 831 O O . ILE A 1 105 ? -3.645 -5.924 14.028 1.00 85.56 105 ILE A O 1
ATOM 835 N N . ASP A 1 106 ? -1.849 -5.388 12.801 1.00 82.06 106 ASP A N 1
ATOM 836 C CA . ASP A 1 106 ? -1.254 -4.407 13.723 1.00 82.06 106 ASP A CA 1
ATOM 837 C C . ASP A 1 106 ? -1.010 -4.912 15.156 1.00 82.06 106 ASP A C 1
ATOM 839 O O . ASP A 1 106 ? -0.825 -4.120 16.078 1.00 82.06 106 ASP A O 1
ATOM 843 N N . MET A 1 107 ? -0.941 -6.232 15.345 1.00 80.44 107 MET A N 1
ATOM 844 C CA . MET A 1 107 ? -0.569 -6.826 16.626 1.00 80.44 107 MET A CA 1
ATOM 845 C C . MET A 1 107 ? 0.941 -7.072 16.711 1.00 80.44 107 MET A C 1
ATOM 847 O O . MET A 1 107 ? 1.530 -7.552 15.731 1.00 80.44 107 MET A O 1
ATOM 851 N N . PRO A 1 108 ? 1.574 -6.771 17.860 1.00 75.75 108 PRO A N 1
ATOM 852 C CA . PRO A 1 108 ? 2.980 -7.079 18.080 1.00 75.75 108 PRO A CA 1
ATOM 853 C C . PRO A 1 108 ? 3.202 -8.597 18.048 1.00 75.75 108 PRO A C 1
ATOM 855 O O . PRO A 1 108 ? 2.355 -9.376 18.495 1.00 75.75 108 PRO A O 1
ATOM 858 N N . LYS A 1 109 ? 4.335 -9.021 17.486 1.00 75.19 109 LYS A N 1
ATOM 859 C CA . LYS A 1 109 ? 4.835 -10.396 17.621 1.00 75.19 109 LYS A CA 1
ATOM 860 C C . LYS A 1 109 ? 5.792 -10.463 18.814 1.00 75.19 109 LYS A C 1
ATOM 862 O O . LYS A 1 109 ? 6.450 -9.474 19.124 1.00 75.19 109 LYS A O 1
ATOM 867 N N . SER A 1 110 ? 5.892 -11.631 19.448 1.00 69.31 110 SER A N 1
ATOM 868 C CA . SER A 1 110 ? 6.770 -11.863 20.607 1.00 69.31 110 SER A CA 1
ATOM 869 C C . SER A 1 110 ? 8.250 -11.577 20.322 1.00 69.31 110 SER A C 1
ATOM 871 O O . SER A 1 110 ? 8.956 -11.131 21.216 1.00 69.31 110 SER A O 1
ATOM 873 N N . ASN A 1 111 ? 8.700 -11.741 19.071 1.00 60.66 111 ASN A N 1
ATOM 874 C CA . ASN A 1 111 ? 10.111 -11.636 18.676 1.00 60.66 111 ASN A CA 1
ATOM 875 C C . ASN A 1 111 ? 10.382 -10.486 17.688 1.00 60.66 111 ASN A C 1
ATOM 877 O O . ASN A 1 111 ? 11.057 -10.683 16.682 1.00 60.66 111 ASN A O 1
ATOM 881 N N . PHE A 1 112 ? 9.872 -9.285 17.991 1.00 57.59 112 PHE A N 1
ATOM 882 C CA . PHE A 1 112 ? 10.013 -8.062 17.183 1.00 57.59 112 PHE A CA 1
ATOM 883 C C . PHE A 1 112 ? 9.151 -8.040 15.901 1.00 57.59 112 PHE A C 1
ATOM 885 O O . PHE A 1 112 ? 8.860 -9.055 15.269 1.00 57.59 112 PHE A O 1
ATOM 892 N N . GLY A 1 113 ? 8.709 -6.842 15.508 1.00 61.72 113 GLY A N 1
ATOM 893 C CA . GLY A 1 113 ? 7.826 -6.634 14.357 1.00 61.72 113 GLY A CA 1
ATOM 894 C C . GLY A 1 113 ? 6.332 -6.792 14.665 1.00 61.72 113 GLY A C 1
ATOM 895 O O . GLY A 1 113 ? 5.907 -6.985 15.804 1.00 61.72 113 GLY A O 1
ATOM 896 N N . ASN A 1 114 ? 5.510 -6.660 13.624 1.00 73.62 114 ASN A N 1
ATOM 897 C CA . ASN A 1 114 ? 4.059 -6.783 13.718 1.00 73.62 114 ASN A CA 1
ATOM 898 C C . ASN A 1 114 ? 3.537 -7.889 12.794 1.00 73.62 114 ASN A C 1
ATOM 900 O O . ASN A 1 114 ? 4.254 -8.389 11.927 1.00 73.62 114 ASN A O 1
ATOM 904 N N . ARG A 1 115 ? 2.277 -8.290 12.976 1.00 78.44 115 ARG A N 1
ATOM 905 C CA . ARG A 1 115 ? 1.622 -9.301 12.129 1.00 78.44 115 ARG A CA 1
ATOM 906 C C . ARG A 1 115 ? 1.351 -8.854 10.688 1.00 78.44 115 ARG A C 1
ATOM 908 O O . ARG A 1 115 ? 0.896 -9.661 9.895 1.00 78.44 115 ARG A O 1
ATOM 915 N N . ASN A 1 116 ? 1.711 -7.630 10.300 1.00 79.69 116 ASN A N 1
ATOM 916 C CA . ASN A 1 116 ? 1.567 -7.148 8.921 1.00 79.69 116 ASN A CA 1
ATOM 917 C C . ASN A 1 116 ? 2.755 -7.616 8.068 1.00 79.69 116 ASN A C 1
ATOM 919 O O . ASN A 1 116 ? 3.564 -6.809 7.601 1.00 79.69 116 ASN A O 1
ATOM 923 N N . ASP A 1 117 ? 2.885 -8.927 7.924 1.00 82.12 117 ASP A N 1
ATOM 924 C CA . ASP A 1 117 ? 3.887 -9.570 7.084 1.00 82.12 117 ASP A CA 1
ATOM 925 C C . ASP A 1 117 ? 3.370 -9.807 5.654 1.00 82.12 117 ASP A C 1
ATOM 927 O O . ASP A 1 117 ? 2.243 -9.448 5.294 1.00 82.12 117 ASP A O 1
ATOM 931 N N . GLY A 1 118 ? 4.229 -10.385 4.810 1.00 82.44 118 GLY A N 1
ATOM 932 C CA . GLY A 1 118 ? 3.903 -10.662 3.411 1.00 82.44 118 GLY A CA 1
ATOM 933 C C . GLY A 1 118 ? 2.701 -11.595 3.248 1.00 82.44 118 GLY A C 1
ATOM 934 O O . GLY A 1 118 ? 1.915 -11.400 2.324 1.00 82.44 118 GLY A O 1
ATOM 935 N N . ASN A 1 119 ? 2.512 -12.554 4.161 1.00 85.44 119 ASN A N 1
ATOM 936 C CA . ASN A 1 119 ? 1.374 -13.471 4.123 1.00 85.44 119 ASN A CA 1
ATOM 937 C C . ASN A 1 119 ? 0.057 -12.737 4.400 1.00 85.44 119 ASN A C 1
ATOM 939 O O . ASN A 1 119 ? -0.914 -12.889 3.663 1.00 85.44 119 ASN A O 1
ATOM 943 N N . THR A 1 120 ? 0.048 -11.881 5.421 1.00 86.69 120 THR A N 1
ATOM 944 C CA . THR A 1 120 ? -1.130 -11.079 5.772 1.00 86.69 120 THR A CA 1
ATOM 945 C C . THR A 1 120 ? -1.501 -10.110 4.650 1.00 86.69 120 THR A C 1
ATOM 947 O O . THR A 1 120 ? -2.665 -10.032 4.270 1.00 86.69 120 THR A O 1
ATOM 950 N N . SER A 1 121 ? -0.508 -9.437 4.056 1.00 87.62 121 SER A N 1
ATOM 951 C CA . SER A 1 121 ? -0.709 -8.576 2.881 1.00 87.62 121 SER A CA 1
ATOM 952 C C . SER A 1 121 ? -1.279 -9.357 1.689 1.00 87.62 121 SER A C 1
ATOM 954 O O . SER A 1 121 ? -2.255 -8.923 1.082 1.00 87.62 121 SER A O 1
ATOM 956 N N . ARG A 1 122 ? -0.727 -10.540 1.380 1.00 87.75 122 ARG A N 1
ATOM 957 C CA . ARG A 1 122 ? -1.215 -11.396 0.287 1.00 87.75 122 ARG A CA 1
ATOM 958 C C . ARG A 1 122 ? -2.683 -11.778 0.481 1.00 87.75 122 ARG A C 1
ATOM 960 O O . ARG A 1 122 ? -3.471 -11.565 -0.432 1.00 87.75 122 ARG A O 1
ATOM 967 N N . ARG A 1 123 ? -3.039 -12.309 1.655 1.00 89.25 123 ARG A N 1
ATOM 968 C CA . ARG A 1 123 ? -4.416 -12.727 1.966 1.00 89.25 123 ARG A CA 1
ATOM 969 C C . ARG A 1 123 ? -5.390 -11.549 1.951 1.00 89.25 123 ARG A C 1
ATOM 971 O O . ARG A 1 123 ? -6.511 -11.694 1.484 1.00 89.25 123 ARG A O 1
ATOM 978 N N . PHE A 1 124 ? -4.954 -10.372 2.399 1.00 88.69 124 PHE A N 1
ATOM 979 C CA . PHE A 1 124 ? -5.770 -9.161 2.340 1.00 88.69 124 PHE A CA 1
ATOM 980 C C . PHE A 1 124 ? -6.139 -8.773 0.898 1.00 88.69 124 PHE A C 1
ATOM 982 O O . PHE A 1 124 ? -7.292 -8.457 0.623 1.00 88.69 124 PHE A O 1
ATOM 989 N N . PHE A 1 125 ? -5.188 -8.827 -0.040 1.00 86.12 125 PHE A N 1
ATOM 990 C CA . PHE A 1 125 ? -5.445 -8.495 -1.448 1.00 86.12 125 PHE A CA 1
ATOM 991 C C . PHE A 1 125 ? -6.054 -9.647 -2.265 1.00 86.12 125 PHE A C 1
ATOM 993 O O . PHE A 1 125 ? -6.377 -9.459 -3.436 1.00 86.12 125 PHE A O 1
ATOM 1000 N N . GLU A 1 126 ? -6.235 -10.836 -1.691 1.00 88.88 126 GLU A N 1
ATOM 1001 C CA . GLU A 1 126 ? -6.798 -11.987 -2.404 1.00 88.88 126 GLU A CA 1
ATOM 1002 C C . GLU A 1 126 ? -8.235 -11.712 -2.867 1.00 88.88 126 GLU A C 1
ATOM 1004 O O . GLU A 1 126 ? -8.551 -11.942 -4.037 1.00 88.88 126 GLU A O 1
ATOM 1009 N N . ASN A 1 127 ? -9.041 -11.084 -2.001 1.00 88.88 127 ASN A N 1
ATOM 1010 C CA . ASN A 1 127 ? -10.408 -10.650 -2.285 1.00 88.88 127 ASN A CA 1
ATOM 1011 C C . ASN A 1 127 ? -10.533 -9.106 -2.257 1.00 88.88 127 ASN A C 1
ATOM 1013 O O . ASN A 1 127 ? -10.787 -8.521 -1.200 1.00 88.88 127 ASN A O 1
ATOM 1017 N N . PRO A 1 128 ? -10.391 -8.422 -3.412 1.00 89.19 128 PRO A N 1
ATOM 1018 C CA . PRO A 1 128 ? -10.503 -6.965 -3.511 1.00 89.19 128 PRO A CA 1
ATOM 1019 C C . PRO A 1 128 ? -11.862 -6.406 -3.098 1.00 89.19 128 PRO A C 1
ATOM 1021 O O . PRO A 1 128 ? -11.923 -5.261 -2.658 1.00 89.19 128 PRO A O 1
ATOM 1024 N N . THR A 1 129 ? -12.935 -7.185 -3.250 1.00 91.81 129 THR A N 1
ATOM 1025 C CA . THR A 1 129 ? -14.293 -6.782 -2.863 1.00 91.81 129 THR A CA 1
ATOM 1026 C C . THR A 1 129 ? -14.373 -6.621 -1.355 1.00 91.81 129 THR A C 1
ATOM 1028 O O . THR A 1 129 ? -14.700 -5.541 -0.870 1.00 91.81 129 THR A O 1
ATOM 1031 N N . LEU A 1 130 ? -13.951 -7.655 -0.627 1.00 88.94 130 LEU A N 1
ATOM 1032 C CA . LEU A 1 130 ? -13.908 -7.635 0.829 1.00 88.94 130 LEU A CA 1
ATOM 1033 C C . LEU A 1 130 ? -12.943 -6.563 1.349 1.00 88.94 130 LEU A C 1
ATOM 1035 O O . LEU A 1 130 ? -13.268 -5.807 2.259 1.00 88.94 130 LEU A O 1
ATOM 1039 N N . ALA A 1 131 ? -11.764 -6.442 0.733 1.00 90.00 131 ALA A N 1
ATOM 1040 C CA . ALA A 1 131 ? -10.798 -5.412 1.094 1.00 90.00 131 ALA A CA 1
ATOM 1041 C C . ALA A 1 131 ? -11.366 -3.994 0.914 1.00 90.00 131 ALA A C 1
ATOM 1043 O O . ALA A 1 131 ? -11.156 -3.142 1.775 1.00 90.00 131 ALA A O 1
ATOM 1044 N N . ALA A 1 132 ? -12.089 -3.730 -0.177 1.00 92.12 132 ALA A N 1
ATOM 1045 C CA . ALA A 1 132 ? -12.732 -2.443 -0.433 1.00 92.12 132 ALA A CA 1
ATOM 1046 C C . ALA A 1 132 ? -13.838 -2.136 0.584 1.00 92.12 132 ALA A C 1
ATOM 1048 O O . ALA A 1 132 ? -13.872 -1.038 1.138 1.00 92.12 132 ALA A O 1
ATOM 1049 N N . GLU A 1 133 ? -14.687 -3.119 0.881 1.00 91.75 133 GLU A N 1
ATOM 1050 C CA . GLU A 1 133 ? -15.757 -2.993 1.872 1.00 91.75 133 GLU A CA 1
ATOM 1051 C C . GLU A 1 133 ? -15.208 -2.708 3.276 1.00 91.75 133 GLU A C 1
ATOM 1053 O O . GLU A 1 133 ? -15.659 -1.784 3.955 1.00 91.75 133 GLU A O 1
ATOM 1058 N N . LEU A 1 134 ? -14.189 -3.460 3.693 1.00 88.00 134 LEU A N 1
ATOM 1059 C CA . LEU A 1 134 ? -13.538 -3.287 4.987 1.00 88.00 134 LEU A CA 1
ATOM 1060 C C . LEU A 1 134 ? -12.841 -1.932 5.095 1.00 88.00 134 LEU A C 1
ATOM 1062 O O . LEU A 1 134 ? -12.907 -1.279 6.129 1.00 88.00 134 LEU A O 1
ATOM 1066 N N . THR A 1 135 ? -12.151 -1.495 4.043 1.00 88.56 135 THR A N 1
ATOM 1067 C CA . THR A 1 135 ? -11.340 -0.268 4.098 1.00 88.56 135 THR A CA 1
ATOM 1068 C C . THR A 1 135 ? -12.112 1.010 3.818 1.00 88.56 135 THR A C 1
ATOM 1070 O O . THR A 1 135 ? -11.574 2.090 4.070 1.00 88.56 135 THR A O 1
ATOM 1073 N N . GLY A 1 136 ? -13.323 0.909 3.265 1.00 88.25 136 GLY A N 1
ATOM 1074 C CA . GLY A 1 136 ? -14.071 2.049 2.736 1.00 88.25 136 GLY A CA 1
ATOM 1075 C C . GLY A 1 136 ? -13.426 2.687 1.498 1.00 88.25 136 GLY A C 1
ATOM 1076 O O . GLY A 1 136 ? -13.820 3.779 1.093 1.00 88.25 136 GLY A O 1
ATOM 1077 N N . ILE A 1 137 ? -12.419 2.043 0.899 1.00 90.25 137 ILE A N 1
ATOM 1078 C CA . ILE A 1 137 ? -11.757 2.503 -0.325 1.00 90.25 137 ILE A CA 1
ATOM 1079 C C . ILE A 1 137 ? -12.481 1.898 -1.525 1.00 90.25 137 ILE A C 1
ATOM 1081 O O . ILE A 1 137 ? -12.868 0.734 -1.501 1.00 90.25 137 ILE A O 1
ATOM 1085 N N . SER A 1 138 ? -12.633 2.667 -2.609 1.00 92.69 138 SER A N 1
ATOM 1086 C CA . SER A 1 138 ? -13.311 2.173 -3.813 1.00 92.69 138 SER A CA 1
ATOM 1087 C C . SER A 1 138 ? -12.715 0.850 -4.318 1.00 92.69 138 SER A C 1
ATOM 1089 O O . SER A 1 138 ? -11.495 0.721 -4.466 1.00 92.69 138 SER A O 1
ATOM 1091 N N . TYR A 1 139 ? -13.587 -0.101 -4.670 1.00 94.00 139 TYR A N 1
ATOM 1092 C CA . TYR A 1 139 ? -13.197 -1.380 -5.276 1.00 94.00 139 TYR A CA 1
ATOM 1093 C C . TYR A 1 139 ? -12.233 -1.189 -6.447 1.00 94.00 139 TYR A C 1
ATOM 1095 O O . TYR A 1 139 ? -11.213 -1.869 -6.540 1.00 94.00 139 TYR A O 1
ATOM 1103 N N . LYS A 1 140 ? -12.516 -0.202 -7.307 1.00 95.25 140 LYS A N 1
ATOM 1104 C CA . LYS A 1 140 ? -11.686 0.118 -8.469 1.00 95.25 140 LYS A CA 1
ATOM 1105 C C . LYS A 1 140 ? -10.246 0.444 -8.071 1.00 95.25 140 LYS A C 1
ATOM 1107 O O . LYS A 1 140 ? -9.327 -0.076 -8.693 1.00 95.25 140 LYS A O 1
ATOM 1112 N N . LEU A 1 141 ? -10.027 1.279 -7.052 1.00 93.81 141 LEU A N 1
ATOM 1113 C CA . LEU A 1 141 ? -8.671 1.597 -6.600 1.00 93.81 141 LEU A CA 1
ATOM 1114 C C . LEU A 1 141 ? -7.990 0.359 -6.000 1.00 93.81 141 LEU A C 1
ATOM 1116 O O . LEU A 1 141 ? -6.867 0.040 -6.383 1.00 93.81 141 LEU A O 1
ATOM 1120 N N . THR A 1 142 ? -8.688 -0.373 -5.130 1.00 93.19 142 THR A N 1
ATOM 1121 C CA . THR A 1 142 ? -8.172 -1.589 -4.481 1.00 93.19 142 THR A CA 1
ATOM 1122 C C . THR A 1 142 ? -7.761 -2.658 -5.498 1.00 93.19 142 THR A C 1
ATOM 1124 O O . THR A 1 142 ? -6.663 -3.208 -5.412 1.00 93.19 142 THR A O 1
ATOM 1127 N N . TYR A 1 143 ? -8.593 -2.906 -6.511 1.00 95.00 143 TYR A N 1
ATOM 1128 C CA . TYR A 1 143 ? -8.307 -3.855 -7.587 1.00 95.00 143 TYR A CA 1
ATOM 1129 C C . TYR A 1 143 ? -7.097 -3.432 -8.426 1.00 95.00 143 TYR A C 1
ATOM 1131 O O . TYR A 1 143 ? -6.226 -4.245 -8.732 1.00 95.00 143 TYR A O 1
ATOM 1139 N N . ARG A 1 144 ? -6.992 -2.144 -8.774 1.00 95.75 144 ARG A N 1
ATOM 1140 C CA . ARG A 1 144 ? -5.850 -1.643 -9.551 1.00 95.75 144 ARG A CA 1
ATOM 1141 C C . ARG A 1 144 ? -4.539 -1.750 -8.781 1.00 95.75 144 ARG A C 1
ATOM 1143 O O . ARG A 1 144 ? -3.535 -2.157 -9.356 1.00 95.75 144 ARG A O 1
ATOM 1150 N N . LEU A 1 145 ? -4.559 -1.446 -7.485 1.00 93.62 145 LEU A N 1
ATOM 1151 C CA . LEU A 1 145 ? -3.410 -1.629 -6.599 1.00 93.62 145 LEU A CA 1
ATOM 1152 C C . LEU A 1 145 ? -2.981 -3.103 -6.520 1.00 93.62 145 LEU A C 1
ATOM 1154 O O . LEU A 1 145 ? -1.786 -3.386 -6.611 1.00 93.62 145 LEU A O 1
ATOM 1158 N N . LYS A 1 146 ? -3.937 -4.039 -6.428 1.00 93.38 146 LYS A N 1
ATOM 1159 C CA . LYS A 1 146 ? -3.662 -5.481 -6.525 1.00 93.38 146 LYS A CA 1
ATOM 1160 C C . LYS A 1 146 ? -2.990 -5.834 -7.854 1.00 93.38 146 LYS A C 1
ATOM 1162 O O . LYS A 1 146 ? -1.924 -6.436 -7.832 1.00 93.38 146 LYS A O 1
ATOM 1167 N N . ALA A 1 147 ? -3.564 -5.421 -8.983 1.00 94.75 147 ALA A N 1
ATOM 1168 C CA . ALA A 1 147 ? -3.041 -5.749 -10.311 1.00 94.75 147 ALA A CA 1
ATOM 1169 C C . ALA A 1 147 ? -1.598 -5.245 -10.517 1.00 94.75 147 ALA A C 1
ATOM 1171 O O . ALA A 1 147 ? -0.759 -5.970 -11.044 1.00 94.75 147 ALA A O 1
ATOM 1172 N N . ILE A 1 148 ? -1.284 -4.038 -10.031 1.00 94.94 148 ILE A N 1
ATOM 1173 C CA . ILE A 1 148 ? 0.082 -3.487 -10.032 1.00 94.94 148 ILE A CA 1
ATOM 1174 C C . ILE A 1 148 ? 1.032 -4.396 -9.239 1.00 94.94 148 ILE A C 1
ATOM 1176 O O . ILE A 1 148 ? 2.112 -4.736 -9.720 1.00 94.94 148 ILE A O 1
ATOM 1180 N N . LEU A 1 149 ? 0.631 -4.816 -8.032 1.00 92.12 149 LEU A N 1
ATOM 1181 C CA . LEU A 1 149 ? 1.435 -5.701 -7.184 1.00 92.12 149 LEU A CA 1
ATOM 1182 C C . LEU A 1 149 ? 1.596 -7.113 -7.759 1.00 92.12 149 LEU A C 1
ATOM 1184 O O . LEU A 1 149 ? 2.629 -7.743 -7.531 1.00 92.12 149 LEU A O 1
ATOM 1188 N N . GLU A 1 150 ? 0.578 -7.627 -8.444 1.00 92.31 150 GLU A N 1
ATOM 1189 C CA . GLU A 1 150 ? 0.616 -8.934 -9.097 1.00 92.31 150 GLU A CA 1
ATOM 1190 C C . GLU A 1 150 ? 1.554 -8.909 -10.296 1.00 92.31 150 GLU A C 1
ATOM 1192 O O . GLU A 1 150 ? 2.440 -9.761 -10.352 1.00 92.31 150 GLU A O 1
ATOM 1197 N N . ALA A 1 151 ? 1.454 -7.887 -11.154 1.00 94.06 151 ALA A N 1
ATOM 1198 C CA . ALA A 1 151 ? 2.317 -7.705 -12.317 1.00 94.06 151 ALA A CA 1
ATOM 1199 C C . ALA A 1 151 ? 3.803 -7.715 -11.929 1.00 94.06 151 ALA A C 1
ATOM 1201 O O . ALA A 1 151 ? 4.551 -8.554 -12.427 1.00 94.06 151 ALA A O 1
ATOM 1202 N N . ILE A 1 152 ? 4.220 -6.890 -10.956 1.00 91.44 152 ILE A N 1
ATOM 1203 C CA . ILE A 1 152 ? 5.625 -6.858 -10.495 1.00 91.44 152 ILE A CA 1
ATOM 1204 C C . ILE A 1 152 ? 6.083 -8.160 -9.828 1.00 91.44 152 ILE A C 1
ATOM 1206 O O . ILE A 1 152 ? 7.279 -8.378 -9.665 1.00 91.44 152 ILE A O 1
ATOM 1210 N N . SER A 1 153 ? 5.147 -9.004 -9.387 1.00 90.31 153 SER A N 1
ATOM 1211 C CA . SER A 1 153 ? 5.443 -10.289 -8.747 1.00 90.31 153 SER A CA 1
ATOM 1212 C C . SER A 1 153 ? 5.273 -11.493 -9.667 1.00 90.31 153 SER A C 1
ATOM 1214 O O . SER A 1 153 ? 5.460 -12.618 -9.216 1.00 90.31 153 SER A O 1
ATOM 1216 N N . SER A 1 154 ? 4.886 -11.259 -10.919 1.00 91.19 154 SER A N 1
ATOM 1217 C CA . SER A 1 154 ? 4.469 -12.304 -11.850 1.00 91.19 154 SER A CA 1
ATOM 1218 C C . SER A 1 154 ? 5.645 -13.105 -12.414 1.00 91.19 154 SER A C 1
ATOM 1220 O O . SER A 1 154 ? 5.471 -14.258 -12.790 1.00 91.19 154 SER A O 1
ATOM 1222 N N . GLY A 1 155 ? 6.841 -12.506 -12.447 1.00 89.56 155 GLY A N 1
ATOM 1223 C CA . GLY A 1 155 ? 8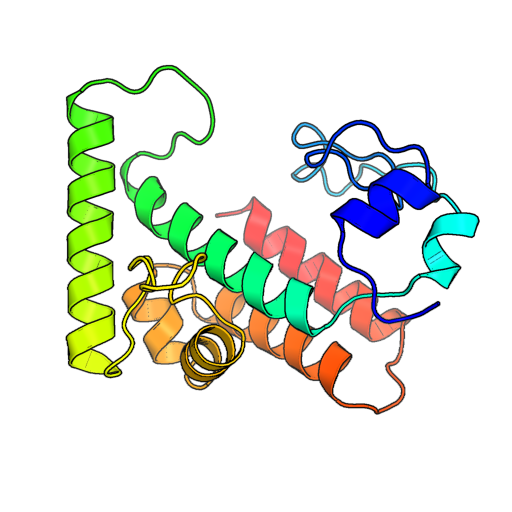.029 -13.091 -13.071 1.00 89.56 155 GLY A CA 1
ATOM 1224 C C . GLY A 1 155 ? 8.034 -13.013 -14.601 1.00 89.56 155 GLY A C 1
ATOM 1225 O O . GLY A 1 155 ? 9.015 -13.425 -15.210 1.00 89.56 155 GLY A O 1
ATOM 1226 N N . PHE A 1 156 ? 6.978 -12.470 -15.213 1.00 93.50 156 PHE A N 1
ATOM 1227 C CA . PHE A 1 156 ? 6.894 -12.256 -16.654 1.00 93.50 156 PHE A CA 1
ATOM 1228 C C . PHE A 1 156 ? 7.435 -10.885 -17.051 1.00 93.50 156 PHE A C 1
ATOM 1230 O O . PHE A 1 156 ? 7.507 -9.960 -16.236 1.00 93.50 156 PHE A O 1
ATOM 1237 N N . GLU A 1 157 ? 7.784 -10.756 -18.328 1.00 94.31 157 GLU A N 1
ATOM 1238 C CA . GLU A 1 157 ? 8.096 -9.465 -18.924 1.00 94.31 157 GLU A CA 1
ATOM 1239 C C . GLU A 1 157 ? 6.850 -8.572 -18.918 1.00 94.31 157 GLU A C 1
ATOM 1241 O O . GLU A 1 157 ? 5.745 -8.997 -19.261 1.00 94.31 157 GLU A O 1
ATOM 1246 N N . ILE A 1 158 ? 7.030 -7.330 -18.473 1.00 95.00 158 ILE A N 1
ATOM 1247 C CA . ILE A 1 158 ? 5.956 -6.351 -18.345 1.00 95.00 158 ILE A CA 1
ATOM 1248 C C . ILE A 1 158 ? 6.181 -5.286 -19.406 1.00 95.00 158 ILE A C 1
ATOM 1250 O O . ILE A 1 158 ? 7.237 -4.657 -19.426 1.00 95.00 158 ILE A O 1
ATOM 1254 N N . ASP A 1 159 ? 5.164 -5.031 -20.226 1.00 96.38 159 ASP A N 1
ATOM 1255 C CA . ASP A 1 159 ? 5.161 -3.890 -21.138 1.00 96.38 159 ASP A CA 1
ATOM 1256 C C . ASP A 1 159 ? 5.235 -2.578 -20.328 1.00 96.38 159 ASP A C 1
ATOM 1258 O O . ASP A 1 159 ? 4.293 -2.251 -19.587 1.00 96.38 159 ASP A O 1
ATOM 1262 N N . PRO A 1 160 ? 6.333 -1.808 -20.452 1.00 94.69 160 PRO A N 1
ATOM 1263 C CA . PRO A 1 160 ? 6.549 -0.626 -19.632 1.00 94.69 160 PRO A CA 1
ATOM 1264 C C . PRO A 1 160 ? 5.553 0.495 -19.944 1.00 94.69 160 PRO A C 1
ATOM 1266 O O . PRO A 1 160 ? 5.129 1.192 -19.024 1.00 94.69 160 PRO A O 1
ATOM 1269 N N . VAL A 1 161 ? 5.123 0.643 -21.201 1.00 96.81 161 VAL A N 1
ATOM 1270 C CA . VAL A 1 161 ? 4.194 1.699 -21.638 1.00 96.81 161 VAL A CA 1
ATOM 1271 C C . VAL A 1 161 ? 2.807 1.443 -21.058 1.00 96.81 161 VAL A C 1
ATOM 1273 O O . VAL A 1 161 ? 2.168 2.332 -20.485 1.00 96.81 161 VAL A O 1
ATOM 1276 N N . ASN A 1 162 ? 2.341 0.200 -21.161 1.00 96.31 162 ASN A N 1
ATOM 1277 C CA . ASN A 1 162 ? 1.055 -0.208 -20.614 1.00 96.31 162 ASN A CA 1
ATOM 1278 C C . ASN A 1 162 ? 1.042 -0.141 -19.084 1.00 96.31 162 ASN A C 1
ATOM 1280 O O . ASN A 1 162 ? 0.068 0.347 -18.498 1.00 96.31 162 ASN A O 1
ATOM 1284 N N . TYR A 1 163 ? 2.125 -0.573 -18.438 1.00 96.00 163 TYR A N 1
ATOM 1285 C CA . TYR A 1 163 ? 2.255 -0.509 -16.987 1.00 96.00 163 TYR A CA 1
ATOM 1286 C C . TYR A 1 163 ? 2.311 0.935 -16.475 1.00 96.00 163 TYR A C 1
ATOM 1288 O O . TYR A 1 163 ? 1.602 1.271 -15.525 1.00 96.00 163 TYR A O 1
ATOM 1296 N N . GLU A 1 164 ? 3.081 1.814 -17.124 1.00 95.06 164 GLU A N 1
ATOM 1297 C CA . GLU A 1 164 ? 3.148 3.239 -16.783 1.00 95.06 164 GLU A CA 1
ATOM 1298 C C . GLU A 1 164 ? 1.774 3.903 -16.898 1.00 95.06 164 GLU A C 1
ATOM 1300 O O . GLU A 1 164 ? 1.337 4.590 -15.967 1.00 95.06 164 GLU A O 1
ATOM 1305 N N . ARG A 1 165 ? 1.051 3.658 -17.998 1.00 97.00 165 ARG A N 1
ATOM 1306 C CA . ARG A 1 165 ? -0.312 4.172 -18.191 1.00 97.00 165 ARG A CA 1
ATOM 1307 C C . ARG A 1 165 ? -1.242 3.701 -17.074 1.00 97.00 165 ARG A C 1
ATOM 1309 O O . ARG A 1 165 ? -1.936 4.516 -16.459 1.00 97.00 165 ARG A O 1
ATOM 1316 N N . TYR A 1 166 ? -1.218 2.405 -16.760 1.00 97.31 166 TYR A N 1
ATOM 1317 C CA . TYR A 1 166 ? -2.068 1.825 -15.724 1.00 97.31 166 TYR A CA 1
ATOM 1318 C C . TYR A 1 166 ? -1.735 2.368 -14.325 1.00 97.31 166 TYR A C 1
ATOM 1320 O O . TYR A 1 166 ? -2.642 2.711 -13.555 1.00 97.31 166 TYR A O 1
ATOM 1328 N N . ALA A 1 167 ? -0.450 2.507 -13.994 1.00 95.12 167 ALA A N 1
ATOM 1329 C CA . ALA A 1 167 ? 0.013 3.093 -12.739 1.00 95.12 167 ALA A CA 1
ATOM 1330 C C . ALA A 1 167 ? -0.379 4.577 -12.625 1.00 95.12 167 ALA A C 1
ATOM 1332 O O . ALA A 1 167 ? -0.910 4.996 -11.595 1.00 95.12 167 ALA A O 1
ATOM 1333 N N . SER A 1 168 ? -0.219 5.348 -13.702 1.00 94.19 168 SER A N 1
ATOM 1334 C CA . SER A 1 168 ? -0.549 6.778 -13.763 1.00 94.19 168 SER A CA 1
ATOM 1335 C C . SER A 1 168 ? -2.043 7.039 -13.567 1.00 94.19 168 SER A C 1
ATOM 1337 O O . SER A 1 168 ? -2.446 7.890 -12.774 1.00 94.19 168 SER A O 1
ATOM 1339 N N . GLU A 1 169 ? -2.899 6.268 -14.234 1.00 95.69 169 GLU A N 1
ATOM 1340 C CA . GLU A 1 169 ? -4.348 6.305 -14.016 1.00 95.69 169 GLU A CA 1
ATOM 1341 C C . GLU A 1 169 ? -4.734 5.919 -12.581 1.00 95.69 169 GLU A C 1
ATOM 1343 O O . GLU A 1 169 ? -5.641 6.515 -12.000 1.00 95.69 169 GLU A O 1
ATOM 1348 N N . THR A 1 170 ? -4.034 4.949 -11.986 1.00 95.75 170 THR A N 1
ATOM 1349 C CA . THR A 1 170 ? -4.259 4.549 -10.588 1.00 95.75 170 THR A CA 1
ATOM 1350 C C . THR A 1 170 ? -3.893 5.681 -9.630 1.00 95.75 170 THR A C 1
ATOM 1352 O O . THR A 1 170 ? -4.653 5.969 -8.706 1.00 95.75 170 THR A O 1
ATOM 1355 N N . ALA A 1 171 ? -2.791 6.388 -9.889 1.00 93.69 171 ALA A N 1
ATOM 1356 C CA . ALA A 1 171 ? -2.401 7.565 -9.120 1.00 93.69 171 ALA A CA 1
ATOM 1357 C C . ALA A 1 171 ? -3.451 8.690 -9.218 1.00 93.69 171 ALA A C 1
ATOM 1359 O O . ALA A 1 171 ? -3.787 9.304 -8.206 1.00 93.69 171 ALA A O 1
ATOM 1360 N N . ARG A 1 172 ? -4.051 8.908 -10.399 1.00 94.56 172 ARG A N 1
ATOM 1361 C CA . ARG A 1 172 ? -5.165 9.863 -10.577 1.00 94.56 172 ARG A CA 1
ATOM 1362 C C . ARG A 1 172 ? -6.403 9.492 -9.765 1.00 94.56 172 ARG A C 1
ATOM 1364 O O . ARG A 1 172 ? -7.083 10.387 -9.275 1.00 94.56 172 ARG A O 1
ATOM 1371 N N . LEU A 1 173 ? -6.716 8.202 -9.633 1.00 92.81 173 LEU A N 1
ATOM 1372 C CA . LEU A 1 173 ? -7.820 7.747 -8.779 1.00 92.81 173 LEU A CA 1
ATOM 1373 C C . LEU A 1 173 ? -7.507 7.970 -7.299 1.00 92.81 173 LEU A C 1
ATOM 1375 O O . LEU A 1 173 ? -8.379 8.407 -6.559 1.00 92.81 173 LEU A O 1
ATOM 1379 N N . TYR A 1 174 ? -6.267 7.704 -6.890 1.00 90.69 174 TYR A N 1
ATOM 1380 C CA . TYR A 1 174 ? -5.822 7.896 -5.515 1.00 90.69 174 TYR A CA 1
ATOM 1381 C C . TYR A 1 174 ? -5.868 9.368 -5.074 1.00 90.69 174 TYR A C 1
ATOM 1383 O O . TYR A 1 174 ? -6.360 9.655 -3.993 1.00 90.69 174 TYR A O 1
ATOM 1391 N N . VAL A 1 175 ? -5.405 10.307 -5.906 1.00 89.62 175 VAL A N 1
ATOM 1392 C CA . VAL A 1 175 ? -5.384 11.743 -5.553 1.00 89.62 175 VAL A CA 1
ATOM 1393 C C . VAL A 1 175 ? -6.790 12.361 -5.473 1.00 89.62 175 VAL A C 1
ATOM 1395 O O . VAL A 1 175 ? -6.963 13.399 -4.843 1.00 89.62 175 VAL A O 1
ATOM 1398 N N . LYS A 1 176 ? -7.798 11.738 -6.098 1.00 87.75 176 LYS A N 1
ATOM 1399 C CA . LYS A 1 176 ? -9.203 12.183 -6.048 1.00 87.75 176 LYS A CA 1
ATOM 1400 C C . LYS A 1 176 ? -9.963 11.713 -4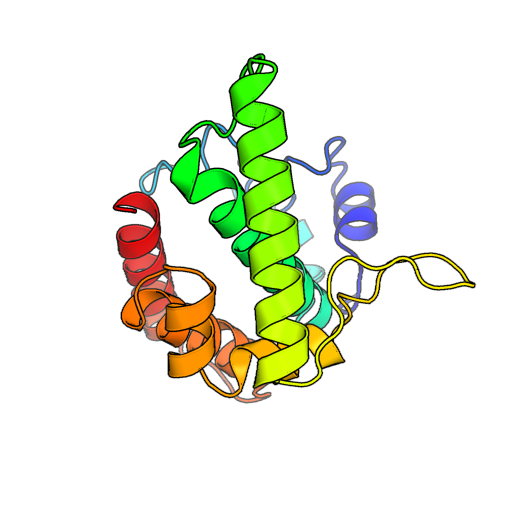.799 1.00 87.75 176 LYS A C 1
ATOM 1402 O O . LYS A 1 176 ? -11.121 12.096 -4.649 1.00 87.75 176 LYS A O 1
ATOM 1407 N N . LEU A 1 177 ? -9.356 10.850 -3.984 1.00 78.94 177 LEU A N 1
ATOM 1408 C CA . LEU A 1 177 ? -9.944 10.267 -2.775 1.00 78.94 177 LEU A CA 1
ATOM 1409 C C . LEU A 1 177 ? -9.821 11.228 -1.586 1.00 78.94 177 LEU A C 1
ATOM 1411 O O . LEU A 1 177 ? -10.815 11.339 -0.835 1.00 78.94 177 LEU A O 1
#

Organism: NCBI:txid3402493

Secondary structure (DSSP, 8-state):
--S--HHHHHHHTT---TTB-TTT--BTTTTT-TT--PPP-HHHHTT---HHHHHHHHHHHHHHHHHHHTT--SSSPPPHHHHHHHHHHHHHHHHHHHHHH----SPBPTTSSBS-SHHHHHHHHH-HHHHHHHHT--HHHHHHHHHHHHHTTS-S---HHHHHHHHHHHHHHHHT-

Foldseek 3Di:
DAADDLVVLCVVQVNPDPQADSAQRDGPVCLLPLPDGGDGDPVSPVHPDNLFCLLLVVLVVLLQCLLCVVVVDPDDDDDPVSVVSSVVSSVVLQVCCCVVQVQHFPDADPPGDTSSGSVSSCSLLPDLVSNCVSSVNDSVLSVLSSVLSCQVVVPDDDDPVVSVVSVSVSSVSVSVD

pLDDT: mean 86.64, std 7.97, range [52.31, 97.31]

Radius of gyration: 17.2 Å; chains: 1; bounding box: 39×33×43 Å

=== Feature glossary ===
Feature key, reading from the visual/contextual features back to the raw sequence:

Rendered structure images. Structure images are PyMOL renders from six orthogonal camera directions. Cartoon representation draws helices as coils and strands as arrows; sticks shows the backbone as bonds; surface shows the solvent-excluded envelope. Rainbow coloring maps sequence position to hue (blue→red, N→C); chain coloring assigns a distinct color per polypeptide.

Contact-map, Ramachandran, and PAE plots. Three diagnostic plots accompany the record. The Cα contact map visualizes the tertiary structure as a 2D adjacency matrix (8 Å cutoff, sequence-local contacts suppressed). The Ramachandran plot shows the distribution of backbone (φ, ψ) torsions, with points in the α and β basins reflecting secondary structure content. The PAE plot shows AlphaFold's inter-residue confidence as a color matrix.

InterPro / GO / CATH / organism. The annotation block draws on four external resources. InterPro: which protein families and domains the sequence belongs to. GO: standardized terms for what the protein does, what process it participates in, and where in the cell it acts. CATH: which structural fold it has in the CATH hierarchy. Organism: the species of origin.

Nearest PDB structures. Structural nearest neighbors (via Foldseek easy-search vs the PDB). Reported per hit: target PDB id, E-value, and alignment TM-score. A TM-score above ~0.5 is the conventional threshold for 'same fold'.

Predicted aligned error. Predicted aligned error is AlphaFold's pairwise confidence. Unlike pLDDT (per-residue), PAE is per-residue-pair and captures whether two parts of the structure are correctly placed relative to each other. Units are ångströms of expected positional error.

Solvent-accessible surface area. SASA measures how much of the protein is reachable by solvent. It is computed by rolling a water-sized probe over the atomic surface and summing the exposed area (Å²). Per-residue SASA distinguishes core (buried, low SASA) from surface (exposed, high SASA) residues; total SASA is a whole-molecule size measure.

B-factor. Crystallographic B-factors measure how much each atom's electron density is smeared out, in Å². They rise in mobile loops and surface residues and fall in the buried interior. In AlphaFold models this column is repurposed to hold pLDDT instead.

pLDDT. For AlphaFold models, the B-factor field carries pLDDT — the model's own estimate of local accuracy on a 0–100 scale. Regions with pLDDT<50 should be treated as essentially unmodeled; they often correspond to intrinsically disordered segments.

Backbone torsions (φ/ψ). φ (phi) and ψ (psi) are the two rotatable backbone dihedrals per residue: φ is the C(i-1)–N–Cα–C torsion, ψ is the N–Cα–C–N(i+1) torsion, both in degrees on (−180°, 180°]. α-helical residues cluster near (−60°, −45°); β-strand residues near (−120°, +130°). A Ramachandran plot is simply a scatter of (φ, ψ) for every residue.

Radius of gyration, Cα contacts, bounding box. Radius of gyration (Rg) is the root-mean-square distance of Cα atoms from their centroid — a single number for overall size and compactness. A globular domain of N residues has Rg ≈ 2.2·N^0.38 Å; an extended or disordered chain has a much larger Rg. The Cα contact count is the number of residue pairs whose Cα atoms are within 8 Å and are more than four positions apart in sequence — a standard proxy for tertiary packing density. The bounding box is the smallest axis-aligned box enclosing all Cα atoms.

Secondary structure (3-state, P-SEA). Three-state secondary structure (P-SEA) collapses the eight DSSP classes into helix (a), strand (b), and coil (c). P-SEA assigns these from Cα geometry alone — distances and angles — without requiring backbone oxygens, so it works on any Cα trace.

Secondary structure (8-state, DSSP). Secondary structure is the local, repeating backbone conformation. DSSP classifies it into eight states by reading the hydrogen-bond network: three helix types (H, G, I), two β types (E, B), two non-regular types (T, S), and unstructured coil (-).

Foldseek 3Di. The Foldseek 3Di string encodes local tertiary geometry as a 20-letter alphabet — one character per residue — derived from the relative positions of nearby Cα atoms. Unlike the amino-acid sequence, 3Di is a direct function of the 3D structure, so two proteins with the same fold have similar 3Di strings even at low sequence identity.

mmCIF coordinates. Structure coordinates are given as an mmCIF _atom_site loop: one row per atom with element, residue name, chain id, sequence number, and x/y/z position in Å. Only the four main-chain atoms per residue are included here; side chains are omitted to keep the record compact.

Sequence. This is the polypeptide sequence — one letter per residue, N-terminus first. Length ranges from a few dozen residues for small domains to over a thousand for large multi-domain proteins.